Protein AF-0000000077600778 (afdb_homodimer)

pLDDT: mean 80.44, std 20.23, range [36.12, 98.69]

Structure (mmCIF, N/CA/C/O backbone):
data_AF-0000000077600778-model_v1
#
loop_
_entity.id
_entity.type
_entity.pdbx_description
1 polymer 'Nucleic acid-binding protein'
#
loop_
_atom_site.group_PDB
_atom_site.id
_atom_site.type_symbol
_atom_site.label_atom_id
_atom_site.label_alt_id
_atom_site.label_comp_id
_atom_site.label_asym_id
_atom_site.label_entity_id
_atom_site.label_seq_id
_atom_site.pdbx_PDB_ins_code
_atom_site.Cartn_x
_atom_site.Cartn_y
_atom_site.Cartn_z
_atom_site.occupancy
_atom_site.B_iso_or_equiv
_atom_site.auth_seq_id
_atom_site.auth_comp_id
_atom_site.auth_asym_id
_atom_site.auth_atom_id
_atom_site.pdbx_PDB_model_num
ATOM 1 N N . MET A 1 1 ? -64.312 -49.062 4.195 1 36.56 1 MET A N 1
ATOM 2 C CA . MET A 1 1 ? -62.969 -48.719 4.527 1 36.56 1 MET A CA 1
ATOM 3 C C . MET A 1 1 ? -62.5 -47.5 3.752 1 36.56 1 MET A C 1
ATOM 5 O O . MET A 1 1 ? -62.156 -47.594 2.576 1 36.56 1 MET A O 1
ATOM 9 N N . LEU A 1 2 ? -63.156 -46.25 3.912 1 50.5 2 LEU A N 1
ATOM 10 C CA . LEU A 1 2 ? -62.844 -44.969 3.289 1 50.5 2 LEU A CA 1
ATOM 11 C C . LEU A 1 2 ? -61.5 -44.438 3.758 1 50.5 2 LEU A C 1
ATOM 13 O O . LEU A 1 2 ? -61.281 -44.25 4.957 1 50.5 2 LEU A O 1
ATOM 17 N N . GLY A 1 3 ? -60.406 -44.812 3.096 1 45.09 3 GLY A N 1
ATOM 18 C CA . GLY A 1 3 ? -59.031 -44.375 3.324 1 45.09 3 GLY A CA 1
ATOM 19 C C . GLY A 1 3 ? -58.844 -42.875 3.168 1 45.09 3 GLY A C 1
ATOM 20 O O . GLY A 1 3 ? -59.281 -42.281 2.168 1 45.09 3 GLY A O 1
ATOM 21 N N . ALA A 1 4 ? -58.844 -42.156 4.293 1 57.16 4 ALA A N 1
ATOM 22 C CA . ALA A 1 4 ? -58.531 -40.719 4.379 1 57.16 4 ALA A CA 1
ATOM 23 C C . ALA A 1 4 ? -57.219 -40.406 3.654 1 57.16 4 ALA A C 1
ATOM 25 O O . ALA A 1 4 ? -56.219 -41.062 3.875 1 57.16 4 ALA A O 1
ATOM 26 N N . LEU A 1 5 ? -57.312 -39.812 2.48 1 54.34 5 LEU A N 1
ATOM 27 C CA . LEU A 1 5 ? -56.219 -39.25 1.711 1 54.34 5 LEU A CA 1
ATOM 28 C C . LEU A 1 5 ? -55.469 -38.188 2.502 1 54.34 5 LEU A C 1
ATOM 30 O O . LEU A 1 5 ? -56.062 -37.156 2.855 1 54.34 5 LEU A O 1
ATOM 34 N N . ARG A 1 6 ? -54.531 -38.531 3.332 1 56.78 6 ARG A N 1
ATOM 35 C CA . ARG A 1 6 ? -53.719 -37.5 3.98 1 56.78 6 ARG A CA 1
ATOM 36 C C . ARG A 1 6 ? -52.938 -36.688 2.949 1 56.78 6 ARG A C 1
ATOM 38 O O . ARG A 1 6 ? -52.219 -37.25 2.123 1 56.78 6 ARG A O 1
ATOM 45 N N . THR A 1 7 ? -53.406 -35.5 2.664 1 56.38 7 THR A N 1
ATOM 46 C CA . THR A 1 7 ? -52.656 -34.531 1.862 1 56.38 7 THR A CA 1
ATOM 47 C C . THR A 1 7 ? -51.344 -34.188 2.529 1 56.38 7 THR A C 1
ATOM 49 O O . THR A 1 7 ? -51.312 -33.75 3.688 1 56.38 7 THR A O 1
ATOM 52 N N . ALA A 1 8 ? -50.219 -34.75 2.053 1 55.78 8 ALA A N 1
ATOM 53 C CA . ALA A 1 8 ? -48.875 -34.438 2.463 1 55.78 8 ALA A CA 1
ATOM 54 C C . ALA A 1 8 ? -48.562 -32.969 2.209 1 55.78 8 ALA A C 1
ATOM 56 O O . ALA A 1 8 ? -48.75 -32.469 1.093 1 55.78 8 ALA A O 1
ATOM 57 N N . ALA A 1 9 ? -48.625 -32.156 3.254 1 56.19 9 ALA A N 1
ATOM 58 C CA . ALA A 1 9 ? -48.188 -30.766 3.195 1 56.19 9 ALA A CA 1
ATOM 59 C C . ALA A 1 9 ? -46.75 -30.656 2.686 1 56.19 9 ALA A C 1
ATOM 61 O O . ALA A 1 9 ? -45.844 -31.234 3.26 1 56.19 9 ALA A O 1
ATOM 62 N N . VAL A 1 10 ? -46.562 -30.344 1.427 1 54.47 10 VAL A N 1
ATOM 63 C CA . VAL A 1 10 ? -45.25 -30.031 0.853 1 54.47 10 VAL A CA 1
ATOM 64 C C . VAL A 1 10 ? -44.656 -28.828 1.584 1 54.47 10 VAL A C 1
ATOM 66 O O . VAL A 1 10 ? -45.25 -27.766 1.636 1 54.47 10 VAL A O 1
ATOM 69 N N . SER A 1 11 ? -43.812 -29.031 2.592 1 52.44 11 SER A N 1
ATOM 70 C CA . SER A 1 11 ? -43.031 -27.969 3.229 1 52.44 11 SER A CA 1
ATOM 71 C C . SER A 1 11 ? -42.312 -27.141 2.195 1 52.44 11 SER A C 1
ATOM 73 O O . SER A 1 11 ? -41.562 -27.672 1.355 1 52.44 11 SER A O 1
ATOM 75 N N . ARG A 1 12 ? -42.75 -25.938 1.895 1 53.97 12 ARG A N 1
ATOM 76 C CA . ARG A 1 12 ? -42.031 -24.969 1.088 1 53.97 12 ARG A CA 1
ATOM 77 C C . ARG A 1 12 ? -40.656 -24.672 1.688 1 53.97 12 ARG A C 1
ATOM 79 O O . ARG A 1 12 ? -40.562 -24.234 2.834 1 53.97 12 ARG A O 1
ATOM 86 N N . VAL A 1 13 ? -39.594 -25.375 1.225 1 48.34 13 VAL A N 1
ATOM 87 C CA . VAL A 1 13 ? -38.219 -25.016 1.565 1 48.34 13 VAL A CA 1
ATOM 88 C C . VAL A 1 13 ? -37.969 -23.547 1.228 1 48.34 13 VAL A C 1
ATOM 90 O O . VAL A 1 13 ? -38.094 -23.141 0.068 1 48.34 13 VAL A O 1
ATOM 93 N N . ALA A 1 14 ? -38.094 -22.562 2.15 1 45.31 14 ALA A N 1
ATOM 94 C CA . ALA A 1 14 ? -37.688 -21.172 1.995 1 45.31 14 ALA A CA 1
ATOM 95 C C . ALA A 1 14 ? -36.25 -21.094 1.482 1 45.31 14 ALA A C 1
ATOM 97 O O . ALA A 1 14 ? -35.312 -21.516 2.162 1 45.31 14 ALA A O 1
ATOM 98 N N . VAL A 1 15 ? -36.062 -21.016 0.196 1 43 15 VAL A N 1
ATOM 99 C CA . VAL A 1 15 ? -34.781 -20.672 -0.347 1 43 15 VAL A CA 1
ATOM 100 C C . VAL A 1 15 ? -34.344 -19.312 0.199 1 43 15 VAL A C 1
ATOM 102 O O . VAL A 1 15 ? -35 -18.297 -0.039 1 43 15 VAL A O 1
ATOM 105 N N . ARG A 1 16 ? -33.719 -19.25 1.328 1 43.28 16 ARG A N 1
ATOM 106 C CA . ARG A 1 16 ? -33.094 -18.016 1.786 1 43.28 16 ARG A CA 1
ATOM 107 C C . ARG A 1 16 ? -32.281 -17.375 0.667 1 43.28 16 ARG A C 1
ATOM 109 O O . ARG A 1 16 ? -31.359 -17.984 0.126 1 43.28 16 ARG A O 1
ATOM 116 N N . THR A 1 17 ? -32.875 -16.453 -0.067 1 38.28 17 THR A N 1
ATOM 117 C CA . THR A 1 17 ? -32.156 -15.586 -0.99 1 38.28 17 THR A CA 1
ATOM 118 C C . THR A 1 17 ? -30.922 -14.969 -0.312 1 38.28 17 THR A C 1
ATOM 120 O O . THR A 1 17 ? -31.062 -14.219 0.655 1 38.28 17 THR A O 1
ATOM 123 N N . PHE A 1 18 ? -29.828 -15.734 -0.144 1 38.78 18 PHE A N 1
ATOM 124 C CA . PHE A 1 18 ? -28.594 -15.055 0.223 1 38.78 18 PHE A CA 1
ATOM 125 C C . PHE A 1 18 ? -28.406 -13.789 -0.606 1 38.78 18 PHE A C 1
ATOM 127 O O . PHE A 1 18 ? -28.297 -13.859 -1.833 1 38.78 18 PHE A O 1
ATOM 134 N N . ALA A 1 19 ? -28.984 -12.727 -0.17 1 38.31 19 ALA A N 1
ATOM 135 C CA . ALA A 1 19 ? -28.641 -11.43 -0.746 1 38.31 19 ALA A CA 1
ATOM 136 C C . ALA A 1 19 ? -27.141 -11.289 -0.964 1 38.31 19 ALA A C 1
ATOM 138 O O . ALA A 1 19 ? -26.375 -11.227 -0.004 1 38.31 19 ALA A O 1
ATOM 139 N N . THR A 1 20 ? -26.609 -12.062 -1.835 1 42.03 20 THR A N 1
ATOM 140 C CA . THR A 1 20 ? -25.188 -11.906 -2.156 1 42.03 20 THR A CA 1
ATOM 141 C C . THR A 1 20 ? -24.812 -10.438 -2.229 1 42.03 20 THR A C 1
ATOM 143 O O . THR A 1 20 ? -25.328 -9.695 -3.072 1 42.03 20 THR A O 1
ATOM 146 N N . SER A 1 21 ? -24.797 -9.812 -1.124 1 40.38 21 SER A N 1
ATOM 147 C CA . SER A 1 21 ? -24.219 -8.484 -1.228 1 40.38 21 SER A CA 1
ATOM 148 C C . SER A 1 21 ? -23 -8.484 -2.137 1 40.38 21 SER A C 1
ATOM 150 O O . SER A 1 21 ? -22.078 -9.273 -1.944 1 40.38 21 SER A O 1
ATOM 152 N N . ARG A 1 22 ? -23.109 -8.406 -3.432 1 41.41 22 ARG A N 1
ATOM 153 C CA . ARG A 1 22 ? -22.047 -8.297 -4.418 1 41.41 22 ARG A CA 1
ATOM 154 C C . ARG A 1 22 ? -20.844 -7.531 -3.85 1 41.41 22 ARG A C 1
ATOM 156 O O . ARG A 1 22 ? -21 -6.41 -3.363 1 41.41 22 ARG A O 1
ATOM 163 N N . PRO A 1 23 ? -19.844 -8.203 -3.318 1 49.31 23 PRO A N 1
ATOM 164 C CA . PRO A 1 23 ? -18.672 -7.332 -3.1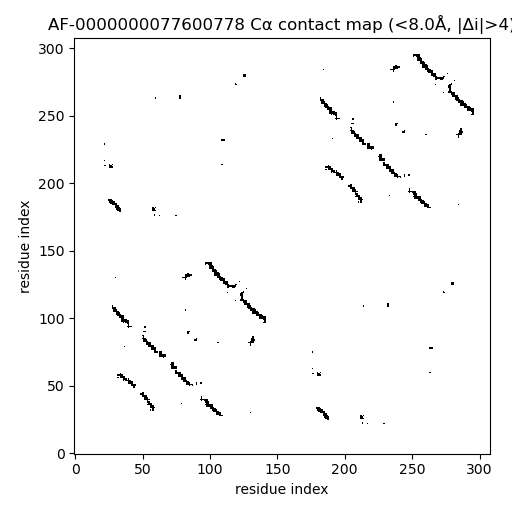07 1 49.31 23 PRO A CA 1
ATOM 165 C C . PRO A 1 23 ? -18.703 -6.09 -3.992 1 49.31 23 PRO A C 1
ATOM 167 O O . PRO A 1 23 ? -19.016 -6.18 -5.18 1 49.31 23 PRO A O 1
ATOM 170 N N . HIS A 1 24 ? -19.094 -4.996 -3.387 1 52.84 24 HIS A N 1
ATOM 171 C CA . HIS A 1 24 ? -19.266 -3.846 -4.266 1 52.84 24 HIS A CA 1
ATOM 172 C C . HIS A 1 24 ? -18.203 -3.816 -5.355 1 52.84 24 HIS A C 1
ATOM 174 O O . HIS A 1 24 ? -17.016 -3.627 -5.066 1 52.84 24 HIS A O 1
ATOM 180 N N . ALA A 1 25 ? -18.234 -4.617 -6.332 1 58.78 25 ALA A N 1
ATOM 181 C CA . ALA A 1 25 ? -17.484 -4.836 -7.57 1 58.78 25 ALA A CA 1
ATOM 182 C C . ALA A 1 25 ? -16.688 -3.596 -7.953 1 58.78 25 ALA A C 1
ATOM 184 O O . ALA A 1 25 ? -15.852 -3.646 -8.852 1 58.78 25 ALA A O 1
ATOM 185 N N . SER A 1 26 ? -16.734 -2.494 -7.023 1 79.25 26 SER A N 1
ATOM 186 C CA . SER A 1 26 ? -16.156 -1.275 -7.578 1 79.25 26 SER A CA 1
ATOM 187 C C . SER A 1 26 ? -15.016 -0.76 -6.699 1 79.25 26 SER A C 1
ATOM 189 O O . SER A 1 26 ? -14.422 0.284 -6.988 1 79.25 26 SER A O 1
ATOM 191 N N . ASP A 1 27 ? -14.555 -1.594 -5.68 1 91.62 27 ASP A N 1
ATOM 192 C CA . ASP A 1 27 ? -13.484 -1.06 -4.848 1 91.62 27 ASP A CA 1
ATOM 193 C C . ASP A 1 27 ? -12.117 -1.371 -5.445 1 91.62 27 ASP A C 1
ATOM 195 O O . ASP A 1 27 ? -11.969 -2.334 -6.199 1 91.62 27 ASP A O 1
ATOM 199 N N . VAL A 1 28 ? -11.227 -0.455 -5.184 1 94.44 28 VAL A N 1
ATOM 200 C CA . VAL A 1 28 ? -9.859 -0.603 -5.684 1 94.44 28 VAL A CA 1
ATOM 201 C C . VAL A 1 28 ? -8.867 -0.351 -4.555 1 94.44 28 VAL A C 1
ATOM 203 O O . VAL A 1 28 ? -9.031 0.587 -3.771 1 94.44 28 VAL A O 1
ATOM 206 N N . SER A 1 29 ? -7.906 -1.221 -4.371 1 96.62 29 SER A N 1
ATOM 207 C CA . SER A 1 29 ? -6.688 -1.021 -3.59 1 96.62 29 SER A CA 1
ATOM 208 C C . SER A 1 29 ? -5.457 -1.463 -4.371 1 96.62 29 SER A C 1
ATOM 210 O O . SER A 1 29 ? -5.137 -2.652 -4.41 1 96.62 29 SER A O 1
ATOM 212 N N . LYS A 1 30 ? -4.793 -0.441 -4.934 1 97.5 30 LYS A N 1
ATOM 213 C CA . LYS A 1 30 ? -3.711 -0.729 -5.871 1 97.5 30 LYS A CA 1
ATOM 214 C C . LYS A 1 30 ? -2.436 0.011 -5.48 1 97.5 30 LYS A C 1
ATOM 216 O O . LYS A 1 30 ? -2.457 1.224 -5.262 1 97.5 30 LYS A O 1
ATOM 221 N N . LEU A 1 31 ? -1.35 -0.766 -5.371 1 98.31 31 LEU A N 1
ATOM 222 C CA . LEU A 1 31 ? -0.05 -0.16 -5.098 1 98.31 31 LEU A CA 1
ATOM 223 C C . LEU A 1 31 ? 0.74 0.031 -6.391 1 98.31 31 LEU A C 1
ATOM 225 O O . LEU A 1 31 ? 0.878 -0.903 -7.184 1 98.31 31 LEU A O 1
ATOM 229 N N . ILE A 1 32 ? 1.194 1.208 -6.609 1 98.5 32 ILE A N 1
ATOM 230 C CA . ILE A 1 32 ? 2.049 1.559 -7.738 1 98.5 32 ILE A CA 1
ATOM 231 C C . ILE A 1 32 ? 3.477 1.798 -7.254 1 98.5 32 ILE A C 1
ATOM 233 O O . ILE A 1 32 ? 3.703 2.607 -6.352 1 98.5 32 ILE A O 1
ATOM 237 N N . LEU A 1 33 ? 4.387 1.142 -7.941 1 97.88 33 LEU A N 1
ATOM 238 C CA . LEU A 1 33 ? 5.781 1.232 -7.516 1 97.88 33 LEU A CA 1
ATOM 239 C C . LEU A 1 33 ? 6.684 1.605 -8.688 1 97.88 33 LEU A C 1
ATOM 241 O O . LEU A 1 33 ? 6.477 1.14 -9.812 1 97.88 33 LEU A O 1
ATOM 245 N N . ILE A 1 34 ? 7.594 2.412 -8.422 1 97.5 34 ILE A N 1
ATOM 246 C CA . ILE A 1 34 ? 8.805 2.541 -9.227 1 97.5 34 ILE A CA 1
ATOM 247 C C . ILE A 1 34 ? 10.031 2.346 -8.344 1 97.5 34 ILE A C 1
ATOM 249 O O . ILE A 1 34 ? 10.219 3.062 -7.355 1 97.5 34 ILE A O 1
ATOM 253 N N . GLY A 1 35 ? 10.766 1.364 -8.648 1 96.69 35 GLY A N 1
ATOM 254 C CA . GLY A 1 35 ? 11.953 1.017 -7.883 1 96.69 35 GLY A CA 1
ATOM 255 C C . GLY A 1 35 ? 12.812 -0.031 -8.562 1 96.69 35 GLY A C 1
ATOM 256 O O . GLY A 1 35 ? 12.688 -0.257 -9.766 1 96.69 35 GLY A O 1
ATOM 257 N N . HIS A 1 36 ? 13.688 -0.591 -7.812 1 96.31 36 HIS A N 1
ATOM 258 C CA . HIS A 1 36 ? 14.617 -1.564 -8.383 1 96.31 36 HIS A CA 1
ATOM 259 C C . HIS A 1 36 ? 14.367 -2.959 -7.82 1 96.31 36 HIS A C 1
ATOM 261 O O . HIS A 1 36 ? 14.016 -3.105 -6.645 1 96.31 36 HIS A O 1
ATOM 267 N N . LEU A 1 37 ? 14.664 -3.879 -8.695 1 97.56 37 LEU A N 1
ATOM 268 C CA . LEU A 1 37 ? 14.664 -5.25 -8.195 1 97.56 37 LEU A CA 1
ATOM 269 C C . LEU A 1 37 ? 15.828 -5.477 -7.238 1 97.56 37 LEU A C 1
ATOM 271 O O . LEU A 1 37 ? 16.984 -5.25 -7.598 1 97.56 37 LEU A O 1
ATOM 275 N N . GLY A 1 38 ? 15.531 -5.949 -6.098 1 96.19 38 GLY A N 1
ATOM 276 C CA . GLY A 1 38 ? 16.562 -6.184 -5.094 1 96.19 38 GLY A CA 1
ATOM 277 C C . GLY A 1 38 ? 17.281 -7.504 -5.277 1 96.19 38 GLY A C 1
ATOM 278 O O . GLY A 1 38 ? 18.375 -7.695 -4.754 1 96.19 38 GLY A O 1
ATOM 279 N N . ARG A 1 39 ? 16.656 -8.398 -5.895 1 97.25 39 ARG A N 1
ATOM 280 C CA . ARG A 1 39 ? 17.172 -9.727 -6.215 1 97.25 39 ARG A CA 1
ATOM 281 C C . ARG A 1 39 ? 16.516 -10.289 -7.465 1 97.25 39 ARG A C 1
ATOM 283 O O . ARG A 1 39 ? 15.508 -9.75 -7.934 1 97.25 39 ARG A O 1
ATOM 290 N N . ASP A 1 40 ? 17.156 -11.297 -7.965 1 97.94 40 ASP A N 1
ATOM 291 C CA . ASP A 1 40 ? 16.5 -11.992 -9.07 1 97.94 40 ASP A CA 1
ATOM 292 C C . ASP A 1 40 ? 15.18 -12.609 -8.641 1 97.94 40 ASP A C 1
ATOM 294 O O . ASP A 1 40 ? 15.078 -13.156 -7.535 1 97.94 40 ASP A O 1
ATOM 298 N N . PRO A 1 41 ? 14.188 -12.625 -9.531 1 98.25 41 PRO A N 1
ATOM 299 C CA . PRO A 1 41 ? 12.898 -13.242 -9.195 1 98.25 41 PRO A CA 1
ATOM 300 C C . PRO A 1 41 ? 13.023 -14.742 -8.922 1 98.25 41 PRO A C 1
ATOM 302 O O . PRO A 1 41 ? 13.875 -15.414 -9.508 1 98.25 41 PRO A O 1
ATOM 305 N N . GLU A 1 42 ? 12.133 -15.188 -8.102 1 98 42 GLU A N 1
ATOM 306 C CA . GLU A 1 42 ? 12.117 -16.594 -7.715 1 98 42 GLU A CA 1
ATOM 307 C C . GLU A 1 42 ? 10.844 -17.281 -8.195 1 98 42 GLU A C 1
ATOM 309 O O . GLU A 1 42 ? 9.742 -16.766 -8 1 98 42 GLU A O 1
ATOM 314 N N . VAL A 1 43 ? 11.055 -18.453 -8.789 1 97.06 43 VAL A N 1
ATOM 315 C CA . VAL A 1 43 ? 9.906 -19.266 -9.18 1 97.06 43 VAL A CA 1
ATOM 316 C C . VAL A 1 43 ? 9.547 -20.219 -8.047 1 97.06 43 VAL A C 1
ATOM 318 O O . VAL A 1 43 ? 10.414 -20.922 -7.523 1 97.06 43 VAL A O 1
ATOM 321 N N . ARG A 1 44 ? 8.352 -20.234 -7.723 1 96.5 44 ARG A N 1
ATOM 322 C CA . ARG A 1 44 ? 7.852 -21.094 -6.664 1 96.5 44 ARG A CA 1
ATOM 323 C C . ARG A 1 44 ? 6.645 -21.906 -7.133 1 96.5 44 ARG A C 1
ATOM 325 O O . ARG A 1 44 ? 6.125 -21.656 -8.227 1 96.5 44 ARG A O 1
ATOM 332 N N . LEU A 1 45 ? 6.25 -22.891 -6.32 1 94.19 45 LEU A N 1
ATOM 333 C CA . LEU A 1 45 ? 5.09 -23.719 -6.617 1 94.19 45 LEU A CA 1
ATOM 334 C C . LEU A 1 45 ? 4.051 -23.609 -5.508 1 94.19 45 LEU A C 1
ATOM 336 O O . LEU A 1 45 ? 4.398 -23.547 -4.324 1 94.19 45 LEU A O 1
ATOM 340 N N . THR A 1 46 ? 2.836 -23.547 -5.934 1 91.56 46 THR A N 1
ATOM 341 C CA . THR A 1 46 ? 1.759 -23.625 -4.953 1 91.56 46 THR A CA 1
ATOM 342 C C . THR A 1 46 ? 1.565 -25.062 -4.484 1 91.56 46 THR A C 1
ATOM 344 O O . THR A 1 46 ? 2.23 -25.984 -4.98 1 91.56 46 THR A O 1
ATOM 347 N N . LYS A 1 47 ? 0.651 -25.188 -3.498 1 89.31 47 LYS A N 1
ATOM 348 C CA . LYS A 1 47 ? 0.333 -26.531 -3.006 1 89.31 47 LYS A CA 1
ATOM 349 C C . LYS A 1 47 ? -0.23 -27.406 -4.121 1 89.31 47 LYS A C 1
ATOM 351 O O . LYS A 1 47 ? -0.063 -28.625 -4.102 1 89.31 47 LYS A O 1
ATOM 356 N N . THR A 1 48 ? -0.873 -26.844 -5.102 1 89.94 48 THR A N 1
ATOM 357 C CA . THR A 1 48 ? -1.471 -27.562 -6.215 1 89.94 48 THR A CA 1
ATOM 358 C C . THR A 1 48 ? -0.493 -27.672 -7.383 1 89.94 48 THR A C 1
ATOM 360 O O . THR A 1 48 ? -0.903 -27.875 -8.531 1 89.94 48 THR A O 1
ATOM 363 N N . ASP A 1 49 ? 0.734 -27.297 -7.191 1 90.38 49 ASP A N 1
ATOM 364 C CA . ASP A 1 49 ? 1.83 -27.453 -8.141 1 90.38 49 ASP A CA 1
ATOM 365 C C . ASP A 1 49 ? 1.711 -26.453 -9.281 1 90.38 49 ASP A C 1
ATOM 367 O O . ASP A 1 49 ? 2.053 -26.766 -10.43 1 90.38 49 ASP A O 1
ATOM 371 N N . LYS A 1 50 ? 1.062 -25.406 -8.969 1 93 50 LYS A N 1
ATOM 372 C CA . LYS A 1 50 ? 1.027 -24.312 -9.945 1 93 50 LYS A CA 1
ATOM 373 C C . LYS A 1 50 ? 2.166 -23.328 -9.703 1 93 50 LYS A C 1
ATOM 375 O O . LYS A 1 50 ? 2.41 -22.922 -8.562 1 93 50 LYS A O 1
ATOM 380 N N . GLU A 1 51 ? 2.752 -22.984 -10.797 1 94.56 51 GLU A N 1
ATOM 381 C CA . GLU A 1 51 ? 3.906 -22.109 -10.695 1 94.56 51 GLU A CA 1
ATOM 382 C C . GLU A 1 51 ? 3.473 -20.656 -10.445 1 94.56 51 GLU A C 1
ATOM 384 O O . GLU A 1 51 ? 2.48 -20.203 -11.008 1 94.56 51 GLU A O 1
ATOM 389 N N . PHE A 1 52 ? 4.16 -19.969 -9.547 1 97.38 52 PHE A N 1
ATOM 390 C CA . PHE A 1 52 ? 4.043 -18.516 -9.414 1 97.38 52 PHE A CA 1
ATOM 391 C C . PHE A 1 52 ? 5.406 -17.891 -9.18 1 97.38 52 PHE A C 1
ATOM 393 O O . PHE A 1 52 ? 6.383 -18.578 -8.898 1 97.38 52 PHE A O 1
ATOM 400 N N . VAL A 1 53 ? 5.527 -16.609 -9.414 1 98.5 53 VAL A N 1
ATOM 401 C CA . VAL A 1 53 ? 6.801 -15.914 -9.312 1 98.5 53 VAL A CA 1
ATOM 402 C C . VAL A 1 53 ? 6.738 -14.875 -8.195 1 98.5 53 VAL A C 1
ATOM 404 O O . VAL A 1 53 ? 5.734 -14.18 -8.047 1 98.5 53 VAL A O 1
ATOM 407 N N . VAL A 1 54 ? 7.785 -14.836 -7.402 1 98.56 54 VAL A N 1
ATOM 408 C CA . VAL A 1 54 ? 7.934 -13.82 -6.367 1 98.56 54 VAL A CA 1
ATOM 409 C C . VAL A 1 54 ? 9.102 -12.898 -6.707 1 98.56 54 VAL A C 1
ATOM 411 O O . VAL A 1 54 ? 10.195 -13.367 -7.039 1 98.56 54 VAL A O 1
ATOM 414 N N . TYR A 1 55 ? 8.883 -11.609 -6.664 1 98.69 55 TYR A N 1
ATOM 415 C CA . TYR A 1 55 ? 9.953 -10.641 -6.852 1 98.69 55 TYR A CA 1
ATOM 416 C C . TYR A 1 55 ? 9.828 -9.484 -5.867 1 98.69 55 TYR A C 1
ATOM 418 O O . TYR A 1 55 ? 8.758 -9.258 -5.301 1 98.69 55 TYR A O 1
ATOM 426 N N . THR A 1 56 ? 10.922 -8.867 -5.598 1 98.44 56 THR A N 1
ATOM 427 C CA . THR A 1 56 ? 10.961 -7.816 -4.586 1 98.44 56 THR A CA 1
ATOM 428 C C . THR A 1 56 ? 11.461 -6.508 -5.188 1 98.44 56 THR A C 1
ATOM 430 O O . THR A 1 56 ? 12.492 -6.484 -5.863 1 98.44 56 THR A O 1
ATOM 433 N N . VAL A 1 57 ? 10.75 -5.465 -4.922 1 97.88 57 VAL A N 1
ATOM 434 C CA . VAL A 1 57 ? 11.102 -4.137 -5.418 1 97.88 57 VAL A CA 1
ATOM 435 C C . VAL A 1 57 ? 11.492 -3.234 -4.25 1 97.88 57 VAL A C 1
ATOM 437 O O . VAL A 1 57 ? 10.75 -3.113 -3.273 1 97.88 57 VAL A O 1
ATOM 440 N N . ALA A 1 58 ? 12.625 -2.637 -4.383 1 96 58 ALA A N 1
ATOM 441 C CA . ALA A 1 58 ? 13.094 -1.68 -3.383 1 96 58 ALA A CA 1
ATOM 442 C C . ALA A 1 58 ? 12.68 -0.257 -3.75 1 96 58 ALA A C 1
ATOM 444 O O . ALA A 1 58 ? 12.906 0.188 -4.879 1 96 58 ALA A O 1
ATOM 445 N N . THR A 1 59 ? 12.062 0.441 -2.844 1 94.75 59 THR A N 1
ATOM 446 C CA . THR A 1 59 ? 11.773 1.86 -3.018 1 94.75 59 THR A CA 1
ATOM 447 C C . THR A 1 59 ? 12.312 2.67 -1.844 1 94.75 59 THR A C 1
ATOM 449 O O . THR A 1 59 ? 12.383 2.172 -0.718 1 94.75 59 THR A O 1
ATOM 452 N N . GLN A 1 60 ? 12.648 3.805 -2.182 1 88.56 60 GLN A N 1
ATOM 453 C CA . GLN A 1 60 ? 13.062 4.727 -1.127 1 88.56 60 GLN A CA 1
ATOM 454 C C . GLN A 1 60 ? 11.883 5.574 -0.654 1 88.56 60 GLN A C 1
ATOM 456 O O . GLN A 1 60 ? 11.078 6.035 -1.465 1 88.56 60 GLN A O 1
ATOM 461 N N . ASN A 1 61 ? 11.836 5.641 0.595 1 77.56 61 ASN A N 1
ATOM 462 C CA . ASN A 1 61 ? 10.75 6.449 1.136 1 77.56 61 ASN A CA 1
ATOM 463 C C . ASN A 1 61 ? 10.992 7.938 0.904 1 77.56 61 ASN A C 1
ATOM 465 O O . ASN A 1 61 ? 12.117 8.414 1.013 1 77.56 61 ASN A O 1
ATOM 469 N N . TYR A 1 62 ? 9.969 8.617 0.323 1 73.81 62 TYR A N 1
ATOM 470 C CA . TYR A 1 62 ? 10.023 10.062 0.152 1 73.81 62 TYR A CA 1
ATOM 471 C C . TYR A 1 62 ? 8.898 10.75 0.918 1 73.81 62 TYR A C 1
ATOM 473 O O . TYR A 1 62 ? 7.773 10.242 0.96 1 73.81 62 TYR A O 1
ATOM 481 N N . PRO A 1 63 ? 9.164 11.828 1.453 1 66.44 63 PRO A N 1
ATOM 482 C CA . PRO A 1 63 ? 10.391 12.617 1.614 1 66.44 63 PRO A CA 1
ATOM 483 C C . PRO A 1 63 ? 11.352 12.008 2.627 1 66.44 63 PRO A C 1
ATOM 485 O O . PRO A 1 63 ? 10.938 11.273 3.523 1 66.44 63 PRO A O 1
ATOM 488 N N . PRO A 1 64 ? 12.602 12.305 2.344 1 66.88 64 PRO A N 1
ATOM 489 C CA . PRO A 1 64 ? 13.594 11.812 3.307 1 66.88 64 PRO A CA 1
ATOM 490 C C . PRO A 1 64 ? 13.461 12.477 4.676 1 66.88 64 PRO A C 1
ATOM 492 O O . PRO A 1 64 ? 12.891 13.562 4.789 1 66.88 64 PRO A O 1
ATOM 495 N N . PRO A 1 65 ? 13.891 11.711 5.648 1 67 65 PRO A N 1
ATOM 496 C CA . PRO A 1 65 ? 13.852 12.312 6.984 1 67 65 PRO A CA 1
ATOM 497 C C . PRO A 1 65 ? 14.625 13.633 7.059 1 67 65 PRO A C 1
ATOM 499 O O . PRO A 1 65 ? 15.547 13.859 6.27 1 67 65 PRO A O 1
ATOM 502 N N . PRO A 1 66 ? 13.992 14.484 7.875 1 65.94 66 PRO A N 1
ATOM 503 C CA . PRO A 1 66 ? 14.695 15.766 8.031 1 65.94 66 PRO A CA 1
ATOM 504 C C . PRO A 1 66 ? 16.109 15.594 8.57 1 65.94 66 PRO A C 1
ATOM 506 O O . PRO A 1 66 ? 16.422 14.578 9.203 1 65.94 66 PRO A O 1
ATOM 509 N N . PRO A 1 67 ? 16.953 16.469 8.102 1 66.19 67 PRO A N 1
ATOM 510 C CA . PRO A 1 67 ? 18.328 16.391 8.594 1 66.19 67 PRO A CA 1
ATOM 511 C C . PRO A 1 67 ? 18.406 16.406 10.117 1 66.19 67 PRO A C 1
ATOM 513 O O . PRO A 1 67 ? 17.562 17.031 10.773 1 66.19 67 PRO A O 1
ATOM 516 N N . GLY A 1 68 ? 19.156 15.562 10.656 1 63.19 68 GLY A N 1
ATOM 517 C CA . GLY A 1 68 ? 19.375 15.555 12.086 1 63.19 68 GLY A CA 1
ATOM 518 C C . GLY A 1 68 ? 20.031 16.828 12.594 1 63.19 68 GLY A C 1
ATOM 519 O O . GLY A 1 68 ? 20.312 17.734 11.82 1 63.19 68 GLY A O 1
ATOM 520 N N . PRO A 1 69 ? 20.078 16.906 13.93 1 68.5 69 PRO A N 1
ATOM 521 C CA . PRO A 1 69 ? 20.734 18.078 14.531 1 68.5 69 PRO A CA 1
ATOM 522 C C . PRO A 1 69 ? 22.141 18.312 13.984 1 68.5 69 PRO A C 1
ATOM 524 O O . PRO A 1 69 ? 22.594 19.453 13.922 1 68.5 69 PRO A O 1
ATOM 527 N N . ASP A 1 70 ? 22.703 17.219 13.648 1 69.5 70 ASP A N 1
ATOM 528 C CA . ASP A 1 70 ? 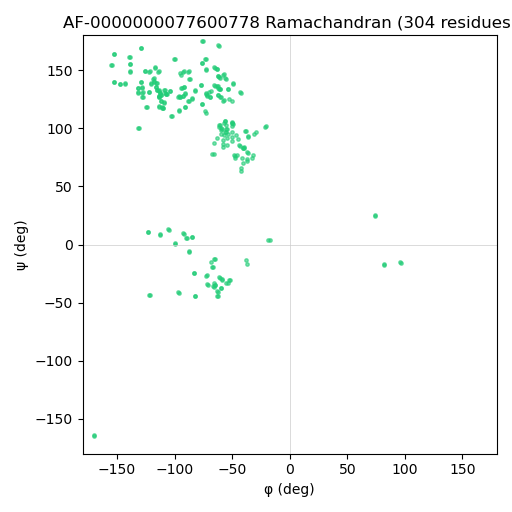24.078 17.312 13.148 1 69.5 70 ASP A CA 1
ATOM 529 C C . ASP A 1 70 ? 24.094 17.625 11.648 1 69.5 70 ASP A C 1
ATOM 531 O O . ASP A 1 70 ? 25.156 17.781 11.055 1 69.5 70 ASP A O 1
ATOM 535 N N . GLY A 1 71 ? 22.969 17.875 11.125 1 66.62 71 GLY A N 1
ATOM 536 C CA . GLY A 1 71 ? 22.875 18.188 9.703 1 66.62 71 GLY A CA 1
ATOM 537 C C . GLY A 1 71 ? 22.859 16.953 8.82 1 66.62 71 GLY A C 1
ATOM 538 O O . GLY A 1 71 ? 22.75 17.062 7.602 1 66.62 71 GLY A O 1
ATOM 539 N N . GLU A 1 72 ? 23.312 15.906 9.5 1 63.25 72 GLU A N 1
ATOM 540 C CA . GLU A 1 72 ? 23.391 14.68 8.711 1 63.25 72 GLU A CA 1
ATOM 541 C C . GLU A 1 72 ? 22 14.07 8.508 1 63.25 72 GLU A C 1
ATOM 543 O O . GLU A 1 72 ? 21.172 14.062 9.43 1 63.25 72 GLU A O 1
ATOM 548 N N . ARG A 1 73 ? 21.625 13.938 7.207 1 60.53 73 ARG A N 1
ATOM 549 C CA . ARG A 1 73 ? 20.344 13.32 6.895 1 60.53 73 ARG A CA 1
ATOM 550 C C . ARG A 1 73 ? 20.406 11.812 7.125 1 60.53 73 ARG A C 1
ATOM 552 O O . ARG A 1 73 ? 21.344 11.141 6.703 1 60.53 73 ARG A O 1
ATOM 559 N N . MET A 1 74 ? 19.672 11.367 8.039 1 63.56 74 MET A N 1
ATOM 560 C CA . MET A 1 74 ? 19.562 9.914 8.211 1 63.56 74 MET A CA 1
ATOM 561 C C . MET A 1 74 ? 19.188 9.25 6.891 1 63.56 74 MET A C 1
ATOM 563 O O . MET A 1 74 ? 18.422 9.805 6.094 1 63.56 74 MET A O 1
ATOM 567 N N . PRO A 1 75 ? 20.094 8.25 6.543 1 61.03 75 PRO A N 1
ATOM 568 C CA . PRO A 1 75 ? 19.781 7.566 5.285 1 61.03 75 PRO A CA 1
ATOM 569 C C . PRO A 1 75 ? 18.312 7.23 5.148 1 61.03 75 PRO A C 1
ATOM 571 O O . PRO A 1 75 ? 17.641 6.926 6.145 1 61.03 75 PRO A O 1
ATOM 574 N N . SER A 1 76 ? 17.812 7.598 3.99 1 62.97 76 SER A N 1
ATOM 575 C CA . SER A 1 76 ? 16.422 7.25 3.715 1 62.97 76 SER A CA 1
ATOM 576 C C . SER A 1 76 ? 16.188 5.746 3.805 1 62.97 76 SER A C 1
ATOM 578 O O . SER A 1 76 ? 17 4.961 3.295 1 62.97 76 SER A O 1
ATOM 580 N N . LYS A 1 77 ? 15.297 5.391 4.617 1 76.62 77 LYS A N 1
ATOM 581 C CA . LYS A 1 77 ? 14.977 3.973 4.746 1 76.62 77 LYS A CA 1
ATOM 582 C C . LYS A 1 77 ? 14.297 3.443 3.484 1 76.62 77 LYS A C 1
ATOM 584 O O . LYS A 1 77 ? 13.602 4.188 2.789 1 76.62 77 LYS A O 1
ATOM 589 N N . SER A 1 78 ? 14.773 2.348 3.02 1 85.62 78 SER A N 1
ATOM 590 C CA . SER A 1 78 ? 14.18 1.669 1.874 1 85.62 78 SER A CA 1
ATOM 591 C C . SER A 1 78 ? 13.062 0.722 2.312 1 85.62 78 SER A C 1
ATOM 593 O O . SER A 1 78 ? 13.102 0.186 3.422 1 85.62 78 SER A O 1
ATOM 595 N N . THR A 1 79 ? 12.086 0.716 1.481 1 91.75 79 THR A N 1
ATOM 596 C CA . THR A 1 79 ? 11.047 -0.292 1.636 1 91.75 79 THR A CA 1
ATOM 597 C C . THR A 1 79 ? 11.203 -1.398 0.598 1 91.75 79 THR A C 1
ATOM 599 O O . THR A 1 79 ? 11.453 -1.124 -0.578 1 91.75 79 THR A O 1
ATOM 602 N N . TRP A 1 80 ? 11.141 -2.662 1.076 1 94.81 80 TRP A N 1
ATOM 603 C CA . TRP A 1 80 ? 11.195 -3.832 0.205 1 94.81 80 TRP A CA 1
ATOM 604 C C . TRP A 1 80 ? 9.812 -4.43 0.003 1 94.81 80 TRP A C 1
ATOM 606 O O . TRP A 1 80 ? 9.227 -4.988 0.935 1 94.81 80 TRP A O 1
ATOM 616 N N . HIS A 1 81 ? 9.305 -4.297 -1.181 1 97.56 81 HIS A N 1
ATOM 617 C CA . HIS A 1 81 ? 7.965 -4.777 -1.507 1 97.56 81 HIS A CA 1
ATOM 618 C C . HIS A 1 81 ? 8.016 -6.16 -2.146 1 97.56 81 HIS A C 1
ATOM 620 O O . HIS A 1 81 ? 8.539 -6.32 -3.252 1 97.56 81 HIS A O 1
ATOM 626 N N . ARG A 1 82 ? 7.461 -7.109 -1.456 1 98.06 82 ARG A N 1
ATOM 627 C CA . ARG A 1 82 ? 7.398 -8.469 -1.982 1 98.06 82 ARG A CA 1
ATOM 628 C C . ARG A 1 82 ? 6.109 -8.695 -2.768 1 98.06 82 ARG A C 1
ATOM 630 O O . ARG A 1 82 ? 5.016 -8.625 -2.207 1 98.06 82 ARG A O 1
ATOM 637 N N . ILE A 1 83 ? 6.227 -9.008 -4.066 1 98.56 83 ILE A N 1
ATOM 638 C CA . ILE A 1 83 ? 5.074 -9.141 -4.953 1 98.56 83 ILE A CA 1
ATOM 639 C C . ILE A 1 83 ? 4.992 -10.562 -5.488 1 98.56 83 ILE A C 1
ATOM 641 O O . ILE A 1 83 ? 6.016 -11.156 -5.844 1 98.56 83 ILE A O 1
ATOM 645 N N . MET A 1 84 ? 3.756 -11.086 -5.57 1 98.12 84 MET A N 1
ATOM 646 C CA . MET A 1 84 ? 3.533 -12.43 -6.094 1 98.12 84 MET A CA 1
ATOM 647 C C . MET A 1 84 ? 2.77 -12.383 -7.414 1 98.12 84 MET A C 1
ATOM 649 O O . MET A 1 84 ? 1.739 -11.711 -7.516 1 98.12 84 MET A O 1
ATOM 653 N N . SER A 1 85 ? 3.201 -13.078 -8.398 1 98.31 85 SER A N 1
ATOM 654 C CA . SER A 1 85 ? 2.527 -13.18 -9.688 1 98.31 85 SER A CA 1
ATOM 655 C C . SER A 1 85 ? 2.006 -14.594 -9.93 1 98.31 85 SER A C 1
ATOM 657 O O . SER A 1 85 ? 2.775 -15.555 -9.922 1 98.31 85 SER A O 1
ATOM 659 N N . PHE A 1 86 ? 0.727 -14.672 -10.234 1 95.44 86 PHE A N 1
ATOM 660 C CA . PHE A 1 86 ? 0.104 -15.953 -10.523 1 95.44 86 PHE A CA 1
ATOM 661 C C . PHE A 1 86 ? -0.315 -16.031 -11.992 1 95.44 86 PHE A C 1
ATOM 663 O O . PHE A 1 86 ? -1.005 -16.969 -12.391 1 95.44 86 PHE A O 1
ATOM 670 N N . SER A 1 87 ? 0.065 -15.102 -12.766 1 95.12 87 SER A N 1
ATOM 671 C CA . SER A 1 87 ? -0.256 -15.055 -14.188 1 95.12 87 SER A CA 1
ATOM 672 C C . SER A 1 87 ? 0.782 -15.805 -15.016 1 95.12 87 SER A C 1
ATOM 674 O O . SER A 1 87 ? 1.942 -15.398 -15.086 1 95.12 87 SER A O 1
ATOM 676 N N . ASP A 1 88 ? 0.334 -16.719 -15.734 1 94 88 ASP A N 1
ATOM 677 C CA . ASP A 1 88 ? 1.255 -17.516 -16.547 1 94 88 ASP A CA 1
ATOM 678 C C . ASP A 1 88 ? 1.975 -16.641 -17.562 1 94 88 ASP A C 1
ATOM 680 O O . ASP A 1 88 ? 3.184 -16.781 -17.766 1 94 88 ASP A O 1
ATOM 684 N N . ASN A 1 89 ? 1.212 -15.82 -18.156 1 95.19 89 ASN A N 1
ATOM 685 C CA . ASN A 1 89 ? 1.791 -14.953 -19.188 1 95.19 89 ASN A CA 1
ATOM 686 C C . ASN A 1 89 ? 2.844 -14.016 -18.594 1 95.19 89 ASN A C 1
ATOM 688 O O . ASN A 1 89 ? 3.908 -13.828 -19.188 1 95.19 89 ASN A O 1
ATOM 692 N N . ALA A 1 90 ? 2.582 -13.492 -17.422 1 96.5 90 ALA A N 1
ATOM 693 C CA . ALA A 1 90 ? 3.523 -12.578 -16.781 1 96.5 90 ALA A CA 1
ATOM 694 C C . ALA A 1 90 ? 4.758 -13.328 -16.297 1 96.5 90 ALA A C 1
ATOM 696 O O . ALA A 1 90 ? 5.875 -12.805 -16.344 1 96.5 90 ALA A O 1
ATOM 697 N N . ASN A 1 91 ? 4.539 -14.508 -15.875 1 96.88 91 ASN A N 1
ATOM 698 C CA . ASN A 1 91 ? 5.613 -15.281 -15.25 1 96.88 91 ASN A CA 1
ATOM 699 C C . ASN A 1 91 ? 6.738 -15.578 -16.25 1 96.88 91 ASN A C 1
ATOM 701 O O . ASN A 1 91 ? 7.91 -15.602 -15.867 1 96.88 91 ASN A O 1
ATOM 705 N N . LYS A 1 92 ? 6.438 -15.789 -17.484 1 94.94 92 LYS A N 1
ATOM 706 C CA . LYS A 1 92 ? 7.434 -16.047 -18.516 1 94.94 92 LYS A CA 1
ATOM 707 C C . LYS A 1 92 ? 8.414 -14.883 -18.641 1 94.94 92 LYS A C 1
ATOM 709 O O . LYS A 1 92 ? 9.609 -15.094 -18.859 1 94.94 92 LYS A O 1
ATOM 714 N N . PHE A 1 93 ? 7.906 -13.805 -18.5 1 96.44 93 PHE A N 1
ATOM 715 C CA . PHE A 1 93 ? 8.703 -12.586 -18.609 1 96.44 93 PHE A CA 1
ATOM 716 C C . PHE A 1 93 ? 9.422 -12.297 -17.297 1 96.44 93 PHE A C 1
ATOM 718 O O . PHE A 1 93 ? 10.625 -12.016 -17.297 1 96.44 93 PHE A O 1
ATOM 725 N N . LEU A 1 94 ? 8.805 -12.406 -16.141 1 97.75 94 LEU A N 1
ATOM 726 C CA . LEU A 1 94 ? 9.305 -12.023 -14.82 1 97.75 94 LEU A CA 1
ATOM 727 C C . LEU A 1 94 ? 10.477 -12.898 -14.406 1 97.75 94 LEU A C 1
ATOM 729 O O . LEU A 1 94 ? 11.43 -12.414 -13.781 1 97.75 94 LEU A O 1
ATOM 733 N N . ARG A 1 95 ? 10.43 -14.078 -14.75 1 96.12 95 ARG A N 1
ATOM 734 C CA . ARG A 1 95 ? 11.43 -15.023 -14.281 1 96.12 95 ARG A CA 1
ATOM 735 C C . ARG A 1 95 ? 12.805 -14.703 -14.867 1 96.12 95 ARG A C 1
ATOM 737 O O . ARG A 1 95 ? 13.828 -15.141 -14.328 1 96.12 95 ARG A O 1
ATOM 744 N N . ASN A 1 96 ? 12.883 -13.961 -15.938 1 95.44 96 ASN A N 1
ATOM 745 C CA . ASN A 1 96 ? 14.141 -13.688 -16.625 1 95.44 96 ASN A CA 1
ATOM 746 C C . ASN A 1 96 ? 14.695 -12.312 -16.25 1 95.44 96 ASN A C 1
ATOM 748 O O . ASN A 1 96 ? 15.75 -11.906 -16.734 1 95.44 96 ASN A O 1
ATOM 752 N N . MET A 1 97 ? 13.984 -11.695 -15.43 1 96.62 97 MET A N 1
ATOM 753 C CA . MET A 1 97 ? 14.469 -10.383 -15 1 96.62 97 MET A CA 1
ATOM 754 C C . MET A 1 97 ? 15.656 -10.531 -14.062 1 96.62 97 MET A C 1
ATOM 756 O O . MET A 1 97 ? 15.836 -11.57 -13.43 1 96.62 97 MET A O 1
ATOM 760 N N . LYS A 1 98 ? 16.391 -9.367 -14.016 1 96.31 98 LYS A N 1
ATOM 761 C CA . LYS A 1 98 ? 17.625 -9.422 -13.234 1 96.31 98 LYS A CA 1
ATOM 762 C C . LYS A 1 98 ? 17.625 -8.383 -12.117 1 96.31 98 LYS A C 1
ATOM 764 O O . LYS A 1 98 ? 17.078 -7.289 -12.281 1 96.31 98 LYS A O 1
ATOM 769 N N . LYS A 1 99 ? 18.297 -8.805 -11.109 1 96.94 99 LYS A N 1
ATOM 770 C CA . LYS A 1 99 ? 18.531 -7.867 -10.023 1 96.94 99 LYS A CA 1
ATOM 771 C C . LYS A 1 99 ? 19.062 -6.535 -10.547 1 96.94 99 LYS A C 1
ATOM 773 O O . LYS A 1 99 ? 19.906 -6.508 -11.445 1 96.94 99 LYS A O 1
ATOM 778 N N . GLY A 1 100 ? 18.531 -5.438 -9.961 1 95.94 100 GLY A N 1
ATOM 779 C CA . GLY A 1 100 ? 19.047 -4.125 -10.32 1 95.94 100 GLY A CA 1
ATOM 780 C C . GLY A 1 100 ? 18.219 -3.43 -11.383 1 95.94 100 GLY A C 1
ATOM 781 O O . G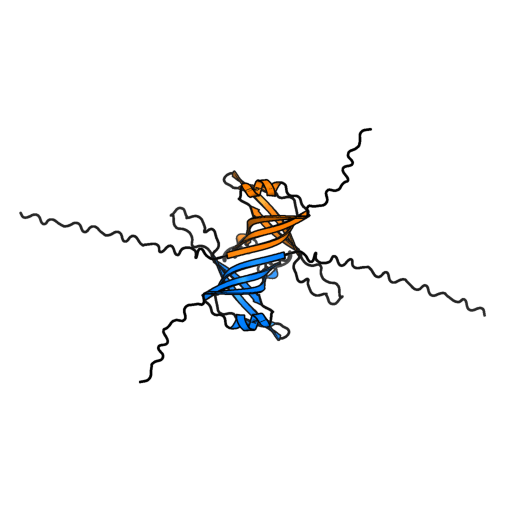LY A 1 100 ? 18.375 -2.227 -11.609 1 95.94 100 GLY A O 1
ATOM 782 N N . SER A 1 101 ? 17.375 -4.148 -12.086 1 96.69 101 SER A N 1
ATOM 783 C CA . SER A 1 101 ? 16.5 -3.539 -13.07 1 96.69 101 SER A CA 1
ATOM 784 C C . SER A 1 101 ? 15.57 -2.508 -12.422 1 96.69 101 SER A C 1
ATOM 786 O O . SER A 1 101 ? 15.031 -2.744 -11.344 1 96.69 101 SER A O 1
ATOM 788 N N . LYS A 1 102 ? 15.477 -1.347 -13.07 1 96.75 102 LYS A N 1
ATOM 789 C CA . LYS A 1 102 ? 14.453 -0.383 -12.664 1 96.75 102 LYS A CA 1
ATOM 790 C C . LYS A 1 102 ? 13.102 -0.721 -13.281 1 96.75 102 LYS A C 1
ATOM 792 O O . LYS A 1 102 ? 13 -0.952 -14.484 1 96.75 102 LYS A O 1
ATOM 797 N N . VAL A 1 103 ? 12.055 -0.708 -12.43 1 98.06 103 VAL A N 1
ATOM 798 C CA . VAL A 1 103 ? 10.781 -1.218 -12.93 1 98.06 103 VAL A CA 1
ATOM 799 C C . VAL A 1 103 ? 9.641 -0.322 -12.453 1 98.06 103 VAL A C 1
ATOM 801 O O . VAL A 1 103 ? 9.75 0.335 -11.414 1 98.06 103 VAL A O 1
ATOM 804 N N . TYR A 1 104 ? 8.617 -0.222 -13.234 1 98.44 104 TYR A N 1
ATOM 805 C CA . TYR A 1 104 ? 7.266 0.2 -12.875 1 98.44 104 TYR A CA 1
ATOM 806 C C . TYR A 1 104 ? 6.379 -1.004 -12.586 1 98.44 104 TYR A C 1
ATOM 808 O O . TYR A 1 104 ? 6.297 -1.934 -13.391 1 98.44 104 TYR A O 1
ATOM 816 N N . VAL A 1 105 ? 5.719 -1.038 -11.43 1 98.69 105 VAL A N 1
ATOM 817 C CA . VAL A 1 105 ? 4.918 -2.195 -11.039 1 98.69 105 VAL A CA 1
ATOM 818 C C . VAL A 1 105 ? 3.547 -1.735 -10.555 1 98.69 105 VAL A C 1
ATOM 820 O O . VAL A 1 105 ? 3.441 -0.757 -9.812 1 98.69 105 VAL A O 1
ATOM 823 N N . GLU A 1 106 ? 2.529 -2.35 -10.969 1 98.56 106 GLU A N 1
ATOM 824 C CA . GLU A 1 106 ? 1.191 -2.285 -10.383 1 98.56 106 GLU A CA 1
ATOM 825 C C . GLU A 1 106 ? 0.832 -3.594 -9.68 1 98.56 106 GLU A C 1
ATOM 827 O O . GLU A 1 106 ? 0.991 -4.676 -10.258 1 98.56 106 GLU A O 1
ATOM 832 N N . ALA A 1 107 ? 0.329 -3.498 -8.5 1 98.12 107 ALA A N 1
ATOM 833 C CA . ALA A 1 107 ? -0.037 -4.691 -7.738 1 98.12 107 ALA A CA 1
ATOM 834 C C . ALA A 1 107 ? -1.305 -4.453 -6.922 1 98.12 107 ALA A C 1
ATOM 836 O O . ALA A 1 107 ? -1.5 -3.369 -6.367 1 98.12 107 ALA A O 1
ATOM 837 N N . ASN A 1 108 ? -2.131 -5.41 -6.906 1 96.5 108 ASN A N 1
ATOM 838 C CA . ASN A 1 108 ? -3.238 -5.375 -5.957 1 96.5 108 ASN A CA 1
ATOM 839 C C . ASN A 1 108 ? -2.74 -5.391 -4.516 1 96.5 108 ASN A C 1
ATOM 841 O O . ASN A 1 108 ? -1.816 -6.137 -4.18 1 96.5 108 ASN A O 1
ATOM 845 N N . PHE A 1 109 ? -3.338 -4.566 -3.754 1 96.38 109 PHE A N 1
ATOM 846 C CA . PHE A 1 109 ? -2.93 -4.406 -2.363 1 96.38 109 PHE A CA 1
ATOM 847 C C . PHE A 1 109 ? -3.975 -4.992 -1.421 1 96.38 109 PHE A C 1
ATOM 849 O O . PHE A 1 109 ? -5.137 -4.574 -1.436 1 96.38 109 PHE A O 1
ATOM 856 N N . GLU A 1 110 ? -3.551 -5.906 -0.618 1 92.56 110 GLU A N 1
ATOM 857 C CA . GLU A 1 110 ? -4.414 -6.484 0.408 1 92.56 110 GLU A CA 1
ATOM 858 C C . GLU A 1 110 ? -3.75 -6.434 1.781 1 92.56 110 GLU A C 1
ATOM 860 O O . GLU A 1 110 ? -2.588 -6.82 1.929 1 92.56 110 GLU A O 1
ATOM 865 N N . LEU A 1 111 ? -4.488 -5.953 2.727 1 92.62 111 LEU A N 1
ATOM 866 C CA . LEU A 1 111 ? -4.012 -5.871 4.105 1 92.62 111 LEU A CA 1
ATOM 867 C C . LEU A 1 111 ? -4.785 -6.832 5.004 1 92.62 111 LEU A C 1
ATOM 869 O O . LEU A 1 111 ? -6.016 -6.816 5.023 1 92.62 111 LEU A O 1
ATOM 873 N N . ARG A 1 112 ? -4.055 -7.605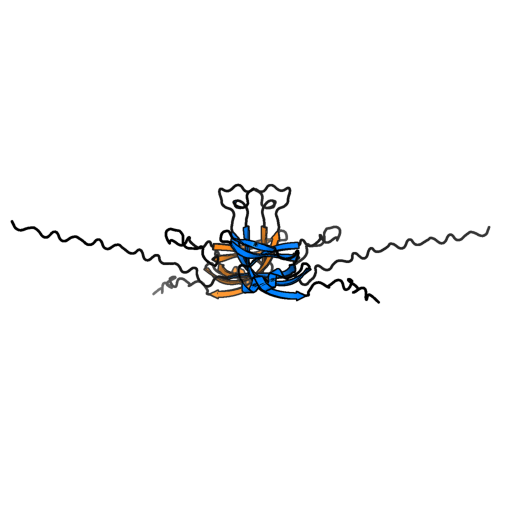 5.719 1 88.38 112 ARG A N 1
ATOM 874 C CA . ARG A 1 112 ? -4.66 -8.477 6.719 1 88.38 112 ARG A CA 1
ATOM 875 C C . ARG A 1 112 ? -4.246 -8.07 8.125 1 88.38 112 ARG A C 1
ATOM 877 O O . ARG A 1 112 ? -3.059 -8.055 8.453 1 88.38 112 ARG A O 1
ATOM 884 N N . GLU A 1 113 ? -5.211 -7.738 8.875 1 88.38 113 GLU A N 1
ATOM 885 C CA . GLU A 1 113 ? -4.945 -7.328 10.25 1 88.38 113 GLU A CA 1
ATOM 886 C C . GLU A 1 113 ? -4.648 -8.531 11.133 1 88.38 113 GLU A C 1
ATOM 888 O O . GLU A 1 113 ? -5.105 -9.641 10.859 1 88.38 113 GLU A O 1
ATOM 893 N N . PRO A 1 114 ? -3.957 -8.242 12.188 1 87.56 114 PRO A N 1
ATOM 894 C CA . PRO A 1 114 ? -3.676 -9.344 13.109 1 87.56 114 PRO A CA 1
ATOM 895 C C . PRO A 1 114 ? -4.941 -9.969 13.688 1 87.56 114 PRO A C 1
ATOM 897 O O . PRO A 1 114 ? -5.918 -9.266 13.953 1 87.56 114 PRO A O 1
ATOM 900 N N . GLU A 1 115 ? -4.773 -11.25 13.82 1 87.12 115 GLU A N 1
ATOM 901 C CA . GLU A 1 115 ? -5.863 -11.945 14.492 1 87.12 115 GLU A CA 1
ATOM 902 C C . GLU A 1 115 ? -5.871 -11.633 15.984 1 87.12 115 GLU A C 1
ATOM 904 O O . GLU A 1 115 ? -4.828 -11.672 16.641 1 87.12 115 GLU A O 1
ATOM 909 N N . PRO A 1 116 ? -7.008 -11.234 16.562 1 84.75 116 PRO A N 1
ATOM 910 C CA . PRO A 1 116 ? -7.09 -10.789 17.953 1 84.75 116 PRO A CA 1
ATOM 911 C C . PRO A 1 116 ? -6.52 -11.805 18.938 1 84.75 116 PRO A C 1
ATOM 913 O O . PRO A 1 116 ? -5.867 -11.43 19.906 1 84.75 116 PRO A O 1
ATOM 916 N N . ASP A 1 117 ? -6.609 -13.062 18.734 1 87.62 117 ASP A N 1
ATOM 917 C CA . ASP A 1 117 ? -6.215 -14.055 19.734 1 87.62 117 ASP A CA 1
ATOM 918 C C . ASP A 1 117 ? -4.895 -14.719 19.359 1 87.62 117 ASP A C 1
ATOM 920 O O . ASP A 1 117 ? -4.445 -15.648 20.031 1 87.62 117 ASP A O 1
ATOM 924 N N . ALA A 1 118 ? -4.281 -14.141 18.469 1 89.38 118 ALA A N 1
ATOM 925 C CA . ALA A 1 118 ? -3.041 -14.766 18.016 1 89.38 118 ALA A CA 1
ATOM 926 C C . ALA A 1 118 ? -1.832 -14.172 18.734 1 89.38 118 ALA A C 1
ATOM 928 O O . ALA A 1 118 ? -1.849 -13.008 19.125 1 89.38 118 ALA A O 1
ATOM 929 N N . ASP A 1 119 ? -0.87 -14.969 18.938 1 90.44 119 ASP A N 1
ATOM 930 C CA . ASP A 1 119 ? 0.408 -14.523 19.484 1 90.44 119 ASP A CA 1
ATOM 931 C C . ASP A 1 119 ? 1.066 -13.492 18.578 1 90.44 119 ASP A C 1
ATOM 933 O O . ASP A 1 119 ? 1.305 -13.758 17.406 1 90.44 119 ASP A O 1
ATOM 937 N N . PRO A 1 120 ? 1.4 -12.391 19.156 1 86.69 120 PRO A N 1
ATOM 938 C CA . PRO A 1 120 ? 1.97 -11.305 18.344 1 86.69 120 PRO A CA 1
ATOM 939 C C . PRO A 1 120 ? 3.318 -11.68 17.734 1 86.69 120 PRO A C 1
ATOM 941 O O . PRO A 1 120 ? 3.797 -10.992 16.828 1 86.69 120 PRO A O 1
ATOM 944 N N . SER A 1 121 ? 3.889 -12.695 18.156 1 84.81 121 SER A N 1
ATOM 945 C CA . SER A 1 121 ? 5.184 -13.109 17.625 1 84.81 121 SER A CA 1
ATOM 946 C C . SER A 1 121 ? 5.023 -14 16.406 1 84.81 121 SER A C 1
ATOM 948 O O . SER A 1 121 ? 6 -14.289 15.703 1 84.81 121 SER A O 1
ATOM 950 N N . THR A 1 122 ? 3.83 -14.336 16.125 1 87.44 122 THR A N 1
ATOM 951 C CA . THR A 1 122 ? 3.561 -15.172 14.953 1 87.44 122 THR A CA 1
ATOM 952 C C . THR A 1 122 ? 3.08 -14.328 13.781 1 87.44 122 THR A C 1
ATOM 954 O O . THR A 1 122 ? 2.633 -13.195 13.961 1 87.44 122 THR A O 1
ATOM 957 N N . PRO A 1 123 ? 3.197 -14.859 12.641 1 85.38 123 PRO A N 1
ATOM 958 C CA . PRO A 1 123 ? 2.707 -14.117 11.477 1 85.38 123 PRO A CA 1
ATOM 959 C C . PRO A 1 123 ? 1.219 -13.789 11.57 1 85.38 123 PRO A C 1
ATOM 961 O O . PRO A 1 123 ? 0.785 -12.734 11.102 1 85.38 123 PRO A O 1
ATOM 964 N N . GLN A 1 124 ? 0.549 -14.586 12.195 1 88.25 124 GLN A N 1
ATOM 965 C CA . GLN A 1 124 ? -0.89 -14.375 12.32 1 88.25 124 GLN A CA 1
ATOM 966 C C . GLN A 1 124 ? -1.201 -13.219 13.258 1 88.25 124 GLN A C 1
ATOM 968 O O . GLN A 1 124 ? -2.293 -12.648 13.211 1 88.25 124 GLN A O 1
ATOM 973 N N . GLY A 1 125 ? -0.241 -13.031 14.156 1 87.81 125 GLY A N 1
ATOM 974 C CA . GLY A 1 125 ? -0.426 -11.938 15.102 1 87.81 125 GLY A CA 1
ATOM 975 C C . GLY A 1 125 ? 0.152 -10.625 14.617 1 87.81 125 GLY A C 1
ATOM 976 O O . GLY A 1 125 ? 0.207 -9.648 15.367 1 87.81 125 GLY A O 1
ATOM 977 N N . GLN A 1 126 ? 0.619 -10.68 13.375 1 88.38 126 GLN A N 1
ATOM 978 C CA . GLN A 1 126 ? 1.206 -9.484 12.781 1 88.38 126 GLN A CA 1
ATOM 979 C C . GLN A 1 126 ? 0.412 -9.023 11.562 1 88.38 126 GLN A C 1
ATOM 981 O O . GLN A 1 126 ? -0.257 -9.828 10.914 1 88.38 126 GLN A O 1
ATOM 986 N N . ARG A 1 127 ? 0.482 -7.738 11.336 1 90.62 127 ARG A N 1
ATOM 987 C CA . ARG A 1 127 ? -0.089 -7.203 10.102 1 90.62 127 ARG A CA 1
ATOM 988 C C . ARG A 1 127 ? 0.611 -7.781 8.883 1 90.62 127 ARG A C 1
ATOM 990 O O . ARG A 1 127 ? 1.842 -7.828 8.828 1 90.62 127 ARG A O 1
ATOM 997 N N . GLN A 1 128 ? -0.207 -8.32 7.934 1 91.75 128 GLN A N 1
ATOM 998 C CA . GLN A 1 128 ? 0.359 -8.906 6.723 1 91.75 128 GLN A CA 1
ATOM 999 C C . GLN A 1 128 ? -0.073 -8.125 5.484 1 91.75 128 GLN A C 1
ATOM 1001 O O . GLN A 1 128 ? -1.231 -7.723 5.371 1 91.75 128 GLN A O 1
ATOM 1006 N N . ILE A 1 129 ? 0.872 -7.93 4.574 1 94.44 129 ILE A N 1
ATOM 1007 C CA . ILE A 1 129 ? 0.61 -7.277 3.299 1 94.44 129 ILE A CA 1
ATOM 1008 C C . ILE A 1 129 ? 0.744 -8.289 2.162 1 94.44 129 ILE A C 1
ATOM 1010 O O . ILE A 1 129 ? 1.766 -8.969 2.049 1 94.44 129 ILE A O 1
ATOM 1014 N N . PHE A 1 130 ? -0.285 -8.414 1.42 1 93.44 130 PHE A N 1
ATOM 1015 C CA . PHE A 1 130 ? -0.259 -9.258 0.231 1 93.44 130 PHE A CA 1
ATOM 1016 C C . PHE A 1 130 ? -0.317 -8.414 -1.035 1 93.44 130 PHE A C 1
ATOM 1018 O O . PHE A 1 130 ? -1.278 -7.668 -1.25 1 93.44 130 PHE A O 1
ATOM 1025 N N . LEU A 1 131 ? 0.724 -8.5 -1.814 1 97.25 131 LEU A N 1
ATOM 1026 C CA . LEU A 1 131 ? 0.793 -7.805 -3.096 1 97.25 131 LEU A CA 1
ATOM 1027 C C . LEU A 1 131 ? 0.74 -8.797 -4.254 1 97.25 131 LEU A C 1
ATOM 1029 O O . LEU A 1 131 ? 1.63 -9.641 -4.398 1 97.25 131 LEU A O 1
ATOM 1033 N N . ARG A 1 132 ? -0.306 -8.617 -5.035 1 96.94 132 ARG A N 1
ATOM 1034 C CA . ARG A 1 132 ? -0.467 -9.5 -6.184 1 96.94 132 ARG A CA 1
ATOM 1035 C C . ARG A 1 132 ? -0.174 -8.758 -7.488 1 96.94 132 ARG A C 1
ATOM 1037 O O . ARG 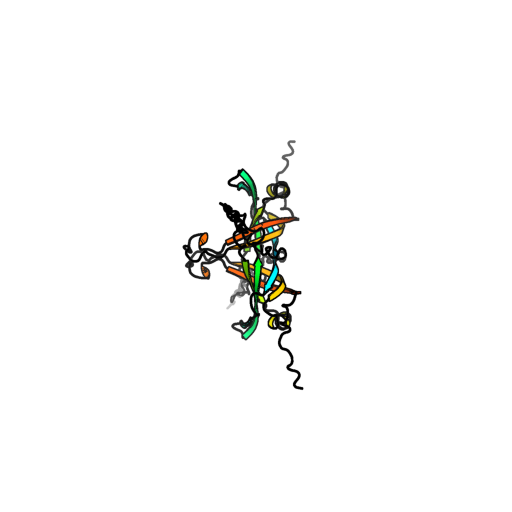A 1 132 ? -0.803 -7.742 -7.785 1 96.94 132 ARG A O 1
ATOM 1044 N N . HIS A 1 133 ? 0.647 -9.281 -8.328 1 98.25 133 HIS A N 1
ATOM 1045 C CA . HIS A 1 133 ? 1.096 -8.672 -9.578 1 98.25 133 HIS A CA 1
ATOM 1046 C C . HIS A 1 133 ? -0.073 -8.438 -10.531 1 98.25 133 HIS A C 1
ATOM 1048 O O . HIS A 1 133 ? -0.885 -9.336 -10.758 1 98.25 133 HIS A O 1
ATOM 1054 N N . GLU A 1 134 ? -0.058 -7.211 -11.094 1 96.94 134 GLU A N 1
ATOM 1055 C CA . GLU A 1 134 ? -1.026 -6.926 -12.148 1 96.94 134 GLU A CA 1
ATOM 1056 C C . GLU A 1 134 ? -0.328 -6.531 -13.445 1 96.94 134 GLU A C 1
ATOM 1058 O O . GLU A 1 134 ? -0.726 -6.965 -14.531 1 96.94 134 GLU A O 1
ATOM 1063 N N . ASN A 1 135 ? 0.714 -5.668 -13.305 1 98.06 135 ASN A N 1
ATOM 1064 C CA . ASN A 1 135 ? 1.448 -5.176 -14.469 1 98.06 135 ASN A CA 1
ATOM 1065 C C . ASN A 1 135 ? 2.871 -4.766 -14.094 1 98.06 135 ASN A C 1
ATOM 1067 O O . ASN A 1 135 ? 3.141 -4.414 -12.945 1 98.06 135 ASN A O 1
ATOM 1071 N N . LEU A 1 136 ? 3.723 -4.836 -15.148 1 98.19 136 LEU A N 1
ATOM 1072 C CA . LEU A 1 136 ? 5.105 -4.414 -14.938 1 98.19 136 LEU A CA 1
ATOM 1073 C C . LEU A 1 136 ? 5.723 -3.91 -16.234 1 98.19 136 LEU A C 1
ATOM 1075 O O . LEU A 1 136 ? 5.523 -4.508 -17.297 1 98.19 136 LEU A O 1
ATOM 1079 N N . ARG A 1 137 ? 6.477 -2.85 -16.109 1 97.88 137 ARG A N 1
ATOM 1080 C CA . ARG A 1 137 ? 7.297 -2.322 -17.203 1 97.88 137 ARG A CA 1
ATOM 1081 C C . ARG A 1 137 ? 8.742 -2.127 -16.75 1 97.88 137 ARG A C 1
ATOM 1083 O O . ARG A 1 137 ? 8.992 -1.583 -15.672 1 97.88 137 ARG A O 1
ATOM 1090 N N . VAL A 1 138 ? 9.57 -2.562 -17.609 1 97.12 138 VAL A N 1
ATOM 1091 C CA . VAL A 1 138 ? 10.984 -2.348 -17.328 1 97.12 138 VAL A CA 1
ATOM 1092 C C . VAL A 1 138 ? 11.406 -0.961 -17.812 1 97.12 138 VAL A C 1
ATOM 1094 O O . VAL A 1 138 ? 11.203 -0.617 -18.969 1 97.12 138 VAL A O 1
ATOM 1097 N N . LEU A 1 139 ? 11.953 -0.214 -16.938 1 96.31 139 LEU A N 1
ATOM 1098 C CA . LEU A 1 139 ? 12.367 1.143 -17.281 1 96.31 139 LEU A CA 1
ATOM 1099 C C . LEU A 1 139 ? 13.844 1.184 -17.656 1 96.31 139 LEU A C 1
ATOM 1101 O O . LEU A 1 139 ? 14.25 1.956 -18.516 1 96.31 139 LEU A O 1
ATOM 1105 N N . ASN A 1 140 ? 14.648 0.474 -16.922 1 93.12 140 ASN A N 1
ATOM 1106 C CA . ASN A 1 140 ? 16.078 0.373 -17.188 1 93.12 140 ASN A CA 1
ATOM 1107 C C . ASN A 1 140 ? 16.625 -0.997 -16.797 1 93.12 140 ASN A C 1
ATOM 1109 O O . ASN A 1 140 ? 16.25 -1.545 -15.758 1 93.12 140 ASN A O 1
ATOM 1113 N N . GLN A 1 141 ? 17.469 -1.475 -17.656 1 89.62 141 GLN A N 1
ATOM 1114 C CA . GLN A 1 141 ? 18.156 -2.732 -17.344 1 89.62 141 GLN A CA 1
ATOM 1115 C C . GLN A 1 141 ? 19.484 -2.484 -16.656 1 89.62 141 GLN A C 1
ATOM 1117 O O . GLN A 1 141 ? 20.125 -1.456 -16.875 1 89.62 141 GLN A O 1
ATOM 1122 N N . PRO A 1 142 ? 19.75 -3.416 -15.852 1 85.62 142 PRO A N 1
ATOM 1123 C CA . PRO A 1 142 ? 21.062 -3.242 -15.227 1 85.62 142 PRO A CA 1
ATOM 1124 C C . PRO A 1 142 ? 22.203 -3.332 -16.234 1 85.62 142 PRO A C 1
ATOM 1126 O O . PRO A 1 142 ? 22.078 -3.998 -17.266 1 85.62 142 PRO A O 1
ATOM 1129 N N . LYS A 1 143 ? 23.219 -2.412 -16.141 1 71 143 LYS A N 1
ATOM 1130 C CA . LYS A 1 143 ? 24.359 -2.383 -17.062 1 71 143 LYS A CA 1
ATOM 1131 C C . LYS A 1 143 ? 25.078 -3.725 -17.078 1 71 143 LYS A C 1
ATOM 1133 O O . LYS A 1 143 ? 25.281 -4.34 -16.031 1 71 143 LYS A O 1
ATOM 1138 N N . SER A 1 144 ? 24.922 -4.5 -18.141 1 65.56 144 SER A N 1
ATOM 1139 C CA . SER A 1 144 ? 25.734 -5.695 -18.328 1 65.56 144 SER A CA 1
ATOM 1140 C C . SER A 1 144 ? 27.219 -5.379 -18.156 1 65.56 144 SER A C 1
ATOM 1142 O O . SER A 1 144 ? 27.688 -4.332 -18.594 1 65.56 144 SER A O 1
ATOM 1144 N N . ASP A 1 145 ? 27.859 -5.715 -17.125 1 55.41 145 ASP A N 1
ATOM 1145 C CA . ASP A 1 145 ? 29.297 -5.57 -17.141 1 55.41 145 ASP A CA 1
ATOM 1146 C C . ASP A 1 145 ? 29.891 -5.93 -18.5 1 55.41 145 ASP A C 1
ATOM 1148 O O . ASP A 1 145 ? 29.641 -7.02 -19.016 1 55.41 145 ASP A O 1
ATOM 1152 N N . PRO A 1 146 ? 30.188 -4.945 -19.391 1 52.84 146 PRO A N 1
ATOM 1153 C CA . PRO A 1 146 ? 30.906 -5.262 -20.625 1 52.84 146 PRO A CA 1
ATOM 1154 C C . PRO A 1 146 ? 31.984 -6.324 -20.422 1 52.84 146 PRO A C 1
ATOM 1156 O O . PRO A 1 146 ? 32.75 -6.621 -21.359 1 52.84 146 PRO A O 1
ATOM 1159 N N . SER A 1 147 ? 32.344 -6.648 -19.219 1 47.88 147 SER A N 1
ATOM 1160 C CA . SER A 1 147 ? 33.688 -7.262 -19.141 1 47.88 147 SER A CA 1
ATOM 1161 C C . SER A 1 147 ? 33.688 -8.609 -19.844 1 47.88 147 SER A C 1
ATOM 1163 O O . SER A 1 147 ? 34.719 -9.312 -19.828 1 47.88 147 SER A O 1
ATOM 1165 N N . GLU A 1 148 ? 32.812 -9.523 -20 1 47.62 148 GLU A N 1
ATOM 1166 C CA . GLU A 1 148 ? 33.531 -10.719 -20.422 1 47.62 148 GLU A CA 1
ATOM 1167 C C . GLU A 1 148 ? 34.125 -10.547 -21.812 1 47.62 148 GLU A C 1
ATOM 1169 O O . GLU A 1 148 ? 33.406 -10.414 -22.797 1 47.62 148 GLU A O 1
ATOM 1174 N N . PRO A 1 149 ? 35.25 -9.82 -21.938 1 48.19 149 PRO A N 1
ATOM 1175 C CA . PRO A 1 149 ? 36 -9.836 -23.188 1 48.19 149 PRO A CA 1
ATOM 1176 C C . PRO A 1 149 ? 36 -11.203 -23.859 1 48.19 149 PRO A C 1
ATOM 1178 O O . PRO A 1 149 ? 36.125 -12.227 -23.188 1 48.19 149 PRO A O 1
ATOM 1181 N N . GLN A 1 150 ? 35.062 -11.438 -24.781 1 46.12 150 GLN A N 1
ATOM 1182 C CA . GLN A 1 150 ? 35.344 -12.594 -25.625 1 46.12 150 GLN A CA 1
ATOM 1183 C C . GLN A 1 150 ? 36.812 -12.711 -25.938 1 46.12 150 GLN A C 1
ATOM 1185 O O . GLN A 1 150 ? 37.438 -11.781 -26.484 1 46.12 150 GLN A O 1
ATOM 1190 N N . GLU A 1 151 ? 37.656 -13.242 -25.016 1 46.06 151 GLU A N 1
ATOM 1191 C CA . GLU A 1 151 ? 39 -13.609 -25.422 1 46.06 151 GLU A CA 1
ATOM 1192 C C . GLU A 1 151 ? 39.031 -14.078 -26.875 1 46.06 151 GLU A C 1
ATOM 1194 O O . GLU A 1 151 ? 38.406 -15.078 -27.219 1 46.06 151 GLU A O 1
ATOM 1199 N N . THR A 1 152 ? 38.969 -13.141 -27.781 1 45.38 152 THR A N 1
ATOM 1200 C CA . THR A 1 152 ? 39.312 -13.477 -29.156 1 45.38 152 THR A CA 1
ATOM 1201 C C . THR A 1 152 ? 40.531 -14.406 -29.188 1 45.38 152 THR A C 1
ATOM 1203 O O . THR A 1 152 ? 41.625 -14.039 -28.734 1 45.38 152 THR A O 1
ATOM 1206 N N . ILE A 1 153 ? 40.312 -15.664 -29.016 1 46.28 153 ILE A N 1
ATOM 1207 C CA . ILE A 1 153 ? 41.344 -16.625 -29.391 1 46.28 153 ILE A CA 1
ATOM 1208 C C . ILE A 1 153 ? 41.906 -16.281 -30.781 1 46.28 153 ILE A C 1
ATOM 1210 O O . ILE A 1 153 ? 41.156 -16.297 -31.766 1 46.28 153 ILE A O 1
ATOM 1214 N N . LEU A 1 154 ? 42.75 -15.273 -30.844 1 36.31 154 LEU A N 1
ATOM 1215 C CA . LEU A 1 154 ? 43.656 -15.359 -31.969 1 36.31 154 LEU A CA 1
ATOM 1216 C C . LEU A 1 154 ? 44.625 -16.531 -31.797 1 36.31 154 LEU A C 1
ATOM 1218 O O . LEU A 1 154 ? 45.062 -16.828 -30.672 1 36.31 154 LEU A O 1
ATOM 1222 N N . MET B 1 1 ? 72.312 36.281 11.008 1 36.84 1 MET B N 1
ATOM 1223 C CA . MET B 1 1 ? 71.125 35.562 11.602 1 36.84 1 MET B CA 1
ATOM 1224 C C . MET B 1 1 ? 70 35.5 10.625 1 36.84 1 MET B C 1
ATOM 1226 O O . MET B 1 1 ? 69.25 36.469 10.461 1 36.84 1 MET B O 1
ATOM 1230 N N . LEU B 1 2 ? 70.125 34.844 9.375 1 50.97 2 LEU B N 1
ATOM 1231 C CA . LEU B 1 2 ? 69.125 34.625 8.344 1 50.97 2 LEU B CA 1
ATOM 1232 C C . LEU B 1 2 ? 68 33.75 8.875 1 50.97 2 LEU B C 1
ATOM 1234 O O . LEU B 1 2 ? 68.25 32.625 9.359 1 50.97 2 LEU B O 1
ATOM 1238 N N . GLY B 1 3 ? 66.938 34.344 9.422 1 45.91 3 GLY B N 1
ATOM 1239 C CA . GLY B 1 3 ? 65.688 33.719 9.938 1 45.91 3 GLY B CA 1
ATOM 1240 C C . GLY B 1 3 ? 65 32.906 8.898 1 45.91 3 GLY B C 1
ATOM 1241 O O . GLY B 1 3 ? 64.75 33.375 7.785 1 45.91 3 GLY B O 1
ATOM 1242 N N . ALA B 1 4 ? 65.062 31.578 8.953 1 56.34 4 ALA B N 1
ATOM 1243 C CA . ALA B 1 4 ? 64.375 30.594 8.156 1 56.34 4 ALA B CA 1
ATOM 1244 C C . ALA B 1 4 ? 62.844 30.828 8.242 1 56.34 4 ALA B C 1
ATOM 1246 O O . ALA B 1 4 ? 62.281 30.906 9.336 1 56.34 4 ALA B O 1
ATOM 1247 N N . LEU B 1 5 ? 62.281 31.469 7.246 1 54.06 5 LEU B N 1
ATOM 1248 C CA . LEU B 1 5 ? 60.844 31.609 7.074 1 54.06 5 LEU B CA 1
ATOM 1249 C C . LEU B 1 5 ? 60.188 30.234 7.004 1 54.06 5 LEU B C 1
ATOM 1251 O O . LEU B 1 5 ? 60.469 29.438 6.117 1 54.06 5 LEU B O 1
ATOM 1255 N N . ARG B 1 6 ? 59.781 29.688 8.141 1 55.97 6 ARG B N 1
ATOM 1256 C CA . ARG B 1 6 ? 59 28.469 8.117 1 55.97 6 ARG B CA 1
ATOM 1257 C C . ARG B 1 6 ? 57.688 28.688 7.387 1 55.97 6 ARG B C 1
ATOM 1259 O O . ARG B 1 6 ? 56.906 29.578 7.742 1 55.97 6 ARG B O 1
ATOM 1266 N N . THR B 1 7 ? 57.562 28.281 6.168 1 56.09 7 THR B N 1
ATOM 1267 C CA . THR B 1 7 ? 56.312 28.234 5.438 1 56.09 7 THR B CA 1
ATOM 1268 C C . THR B 1 7 ? 55.281 27.344 6.148 1 56.09 7 THR B C 1
ATOM 1270 O O . THR B 1 7 ? 55.594 26.188 6.457 1 56.09 7 THR B O 1
ATOM 1273 N N . ALA B 1 8 ? 54.344 27.953 6.891 1 56.84 8 ALA B N 1
ATOM 1274 C CA . ALA B 1 8 ? 53.219 27.266 7.504 1 56.84 8 ALA B CA 1
ATOM 1275 C C . ALA B 1 8 ? 52.406 26.484 6.461 1 56.84 8 ALA B C 1
ATOM 1277 O O . ALA B 1 8 ? 52 27.031 5.441 1 56.84 8 ALA B O 1
ATOM 1278 N N . ALA B 1 9 ? 52.594 25.188 6.434 1 55.25 9 ALA B N 1
ATOM 1279 C CA . ALA B 1 9 ? 51.781 24.297 5.609 1 55.25 9 ALA B CA 1
ATOM 1280 C C . ALA B 1 9 ? 50.312 24.453 5.938 1 55.25 9 ALA B C 1
ATOM 1282 O O . ALA B 1 9 ? 49.875 24.25 7.078 1 55.25 9 ALA B O 1
ATOM 1283 N N . VAL B 1 10 ? 49.594 25.234 5.191 1 54.47 10 VAL B N 1
ATOM 1284 C CA . VAL B 1 10 ? 48.125 25.297 5.273 1 54.47 10 VAL B CA 1
ATOM 1285 C C . VAL B 1 10 ? 47.531 23.906 5.074 1 54.47 10 VAL B C 1
ATOM 1287 O O . VAL B 1 10 ? 47.812 23.25 4.07 1 54.47 10 VAL B O 1
ATOM 1290 N N . SER B 1 11 ? 47.219 23.188 6.145 1 52 11 SER B N 1
ATOM 1291 C CA . SER B 1 11 ? 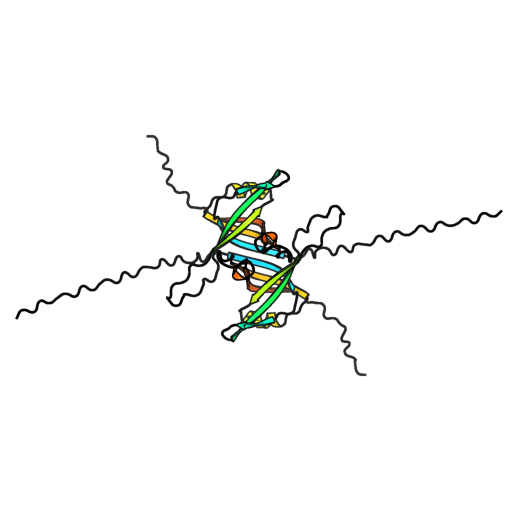46.5 21.922 6.07 1 52 11 SER B CA 1
ATOM 1292 C C . SER B 1 11 ? 45.25 22.047 5.227 1 52 11 SER B C 1
ATOM 1294 O O . SER B 1 11 ? 44.406 22.922 5.48 1 52 11 SER B O 1
ATOM 1296 N N . ARG B 1 12 ? 45.219 21.609 4.012 1 53.62 12 ARG B N 1
ATOM 1297 C CA . ARG B 1 12 ? 44.031 21.484 3.184 1 53.62 12 ARG B CA 1
ATOM 1298 C C . ARG B 1 12 ? 42.969 20.656 3.885 1 53.62 12 ARG B C 1
ATOM 1300 O O . ARG B 1 12 ? 43.219 19.484 4.238 1 53.62 12 ARG B O 1
ATOM 1307 N N . VAL B 1 13 ? 42.062 21.312 4.641 1 48.03 13 VAL B N 1
ATOM 1308 C CA . VAL B 1 13 ? 40.875 20.609 5.137 1 48.03 13 VAL B CA 1
ATOM 1309 C C . VAL B 1 13 ? 40.188 19.891 3.986 1 48.03 13 VAL B C 1
ATOM 1311 O O . VAL B 1 13 ? 39.75 20.516 3.021 1 48.03 13 VAL B O 1
ATOM 1314 N N . ALA B 1 14 ? 40.406 18.578 3.732 1 45.5 14 ALA B N 1
ATOM 1315 C CA . ALA B 1 14 ? 39.656 17.734 2.807 1 45.5 14 ALA B CA 1
ATOM 1316 C C . ALA B 1 14 ? 38.156 17.859 3.064 1 45.5 14 ALA B C 1
ATOM 1318 O O . ALA B 1 14 ? 37.656 17.484 4.129 1 45.5 14 ALA B O 1
ATOM 1319 N N . VAL B 1 15 ? 37.469 18.812 2.426 1 43.5 15 VAL B N 1
ATOM 1320 C CA . VAL B 1 15 ? 36.031 18.781 2.412 1 43.5 15 VAL B CA 1
ATOM 1321 C C . VAL B 1 15 ? 35.531 17.438 1.893 1 43.5 15 VAL B C 1
ATOM 1323 O O . VAL B 1 15 ? 35.812 17.062 0.754 1 43.5 15 VAL B O 1
ATOM 1326 N N . ARG B 1 16 ? 35.406 16.469 2.734 1 43 16 ARG B N 1
ATOM 1327 C CA . ARG B 1 16 ? 34.719 15.234 2.338 1 43 16 ARG B CA 1
ATOM 1328 C C . ARG B 1 16 ? 33.438 15.547 1.585 1 43 16 ARG B C 1
ATOM 1330 O O . ARG B 1 16 ? 32.531 16.188 2.127 1 43 16 ARG B O 1
ATOM 1337 N N . THR B 1 17 ? 33.5 15.656 0.284 1 38.69 17 THR B N 1
ATOM 1338 C CA . THR B 1 17 ? 32.312 15.688 -0.562 1 38.69 17 THR B CA 1
ATOM 1339 C C . THR B 1 17 ? 31.344 14.562 -0.185 1 38.69 17 THR B C 1
ATOM 1341 O O . THR B 1 17 ? 31.688 13.383 -0.301 1 38.69 17 THR B O 1
ATOM 1344 N N . PHE B 1 18 ? 30.609 14.711 0.935 1 38.78 18 PHE B N 1
ATOM 1345 C CA . PHE B 1 18 ? 29.5 13.781 1.106 1 38.78 18 PHE B CA 1
ATOM 1346 C C . PHE B 1 18 ? 28.75 13.594 -0.202 1 38.78 18 PHE B C 1
ATOM 1348 O O . PHE B 1 18 ? 28.188 14.547 -0.738 1 38.78 18 PHE B O 1
ATOM 1355 N N . ALA B 1 19 ? 29.219 12.727 -1.016 1 38.66 19 ALA B N 1
ATOM 1356 C CA . ALA B 1 19 ? 28.438 12.273 -2.158 1 38.66 19 ALA B CA 1
ATOM 1357 C C . ALA B 1 19 ? 26.984 12.039 -1.762 1 38.66 19 ALA B C 1
ATOM 1359 O O . ALA B 1 19 ? 26.672 11.086 -1.034 1 38.66 19 ALA B O 1
ATOM 1360 N N . THR B 1 20 ? 26.312 13.055 -1.365 1 42.75 20 THR B N 1
ATOM 1361 C CA . THR B 1 20 ? 24.891 12.883 -1.066 1 42.75 20 THR B CA 1
ATOM 1362 C C . THR B 1 20 ? 24.219 11.992 -2.107 1 42.75 20 THR B C 1
ATOM 1364 O O . THR B 1 20 ? 24.203 12.328 -3.295 1 42.75 20 THR B O 1
ATOM 1367 N N . SER B 1 21 ? 24.484 10.766 -2.018 1 40.22 21 SER B N 1
ATOM 1368 C CA . SER B 1 21 ? 23.688 9.914 -2.891 1 40.22 21 SER B CA 1
ATOM 1369 C C . SER B 1 21 ? 22.234 10.391 -2.936 1 40.22 21 SER B C 1
ATOM 1371 O O . SER B 1 21 ? 21.609 10.578 -1.894 1 40.22 21 SER B O 1
ATOM 1373 N N . ARG B 1 22 ? 21.859 11.367 -3.73 1 41.12 22 ARG B N 1
ATOM 1374 C CA . ARG B 1 22 ? 20.5 11.836 -3.971 1 41.12 22 ARG B CA 1
ATOM 1375 C C . ARG B 1 22 ? 19.5 10.703 -3.809 1 41.12 22 ARG B C 1
ATOM 1377 O O . ARG B 1 22 ? 19.625 9.648 -4.43 1 41.12 22 ARG B O 1
ATOM 1384 N N . PRO B 1 23 ? 18.844 10.539 -2.652 1 49.38 23 PRO B N 1
ATOM 1385 C CA . PRO B 1 23 ? 17.719 9.617 -2.764 1 49.38 23 PRO B CA 1
ATOM 1386 C C . PRO B 1 23 ? 17.234 9.453 -4.199 1 49.38 23 PRO B C 1
ATOM 1388 O O . PRO B 1 23 ? 17.125 10.43 -4.938 1 49.38 23 PRO B O 1
ATOM 1391 N N . HIS B 1 24 ? 17.625 8.352 -4.793 1 52.66 24 HIS B N 1
ATOM 1392 C CA . HIS B 1 24 ? 17.297 8.273 -6.211 1 52.66 24 HIS B CA 1
ATOM 1393 C C . HIS B 1 24 ? 15.938 8.891 -6.496 1 52.66 24 HIS B C 1
ATOM 1395 O O . HIS B 1 24 ? 14.906 8.359 -6.066 1 52.66 24 HIS B O 1
ATOM 1401 N N . ALA B 1 25 ? 15.75 10.133 -6.457 1 58.66 25 ALA B N 1
ATOM 1402 C CA . ALA B 1 25 ? 14.688 11.094 -6.754 1 58.66 25 ALA B CA 1
ATOM 1403 C C . ALA B 1 25 ? 13.609 10.461 -7.637 1 58.66 25 ALA B C 1
ATOM 1405 O O . ALA B 1 25 ? 12.531 11.031 -7.816 1 58.66 25 ALA B O 1
ATOM 1406 N N . SER B 1 26 ? 13.773 9.07 -7.941 1 79.75 26 SER B N 1
ATOM 1407 C CA . SER B 1 26 ? 12.844 8.625 -8.977 1 79.75 26 SER B CA 1
ATOM 1408 C C . SER B 1 26 ? 11.992 7.461 -8.484 1 79.75 26 SER B C 1
ATOM 1410 O O . SER B 1 26 ? 11.172 6.922 -9.234 1 79.75 26 SER B O 1
ATOM 1412 N N . ASP B 1 27 ? 12.031 7.16 -7.125 1 91.81 27 ASP B N 1
ATOM 1413 C CA . ASP B 1 27 ? 11.219 6.023 -6.691 1 91.81 27 ASP B CA 1
ATOM 1414 C C . ASP B 1 27 ? 9.797 6.457 -6.352 1 91.81 27 ASP B C 1
ATOM 1416 O O . ASP B 1 27 ? 9.562 7.625 -6.023 1 91.81 27 ASP B O 1
ATOM 1420 N N . VAL B 1 28 ? 8.914 5.531 -6.582 1 94.5 28 VAL B N 1
ATOM 1421 C CA . VAL B 1 28 ? 7.504 5.789 -6.305 1 94.5 28 VAL B CA 1
ATOM 1422 C C . VAL B 1 28 ? 6.91 4.625 -5.52 1 94.5 28 VAL B C 1
ATOM 1424 O O . VAL B 1 28 ? 7.172 3.459 -5.828 1 94.5 28 VAL B O 1
ATOM 1427 N N . SER B 1 29 ? 6.219 4.898 -4.438 1 96.62 29 SER B N 1
ATOM 1428 C CA . SER B 1 29 ? 5.312 3.996 -3.738 1 96.62 29 SER B CA 1
ATOM 1429 C C . SER B 1 29 ? 3.975 4.672 -3.447 1 96.62 29 SER B C 1
ATOM 1431 O O . SER B 1 29 ? 3.852 5.43 -2.482 1 96.62 29 SER B O 1
ATOM 1433 N N . LYS B 1 30 ? 3.004 4.332 -4.309 1 97.44 30 LYS B N 1
ATOM 1434 C CA . LYS B 1 30 ? 1.733 5.047 -4.27 1 97.44 30 LYS B CA 1
ATOM 1435 C C . LYS B 1 30 ? 0.558 4.078 -4.184 1 97.44 30 LYS B C 1
ATOM 1437 O O . LYS B 1 30 ? 0.458 3.141 -4.977 1 97.44 30 LYS B O 1
ATOM 1442 N N . LEU B 1 31 ? -0.289 4.32 -3.174 1 98.38 31 LEU B N 1
ATOM 1443 C CA . LEU B 1 31 ? -1.502 3.523 -3.039 1 98.38 31 LEU B CA 1
ATOM 1444 C C . LEU B 1 31 ? -2.695 4.238 -3.664 1 98.38 31 LEU B C 1
ATOM 1446 O O . LEU B 1 31 ? -2.936 5.418 -3.385 1 98.38 31 LEU B O 1
ATOM 1450 N N . ILE B 1 32 ? -3.389 3.572 -4.516 1 98.5 32 ILE B N 1
ATOM 1451 C CA . ILE B 1 32 ? -4.613 4.059 -5.145 1 98.5 32 ILE B CA 1
ATOM 1452 C C . ILE B 1 32 ? -5.816 3.312 -4.574 1 98.5 32 ILE B C 1
ATOM 1454 O O . ILE B 1 32 ? -5.855 2.08 -4.59 1 98.5 32 ILE B O 1
ATOM 1458 N N . LEU B 1 33 ? -6.793 4.105 -4.176 1 97.94 33 LEU B N 1
ATOM 1459 C CA . LEU B 1 33 ? -7.961 3.51 -3.539 1 97.94 33 LEU B CA 1
ATOM 1460 C C . LEU B 1 33 ? -9.25 4.004 -4.191 1 97.94 33 LEU B C 1
ATOM 1462 O O . LEU B 1 33 ? -9.352 5.18 -4.555 1 97.94 33 LEU B O 1
ATOM 1466 N N . ILE B 1 34 ? -10.133 3.148 -4.34 1 97.56 34 ILE B N 1
ATOM 1467 C CA . ILE B 1 34 ? -11.547 3.477 -4.496 1 97.56 34 ILE B CA 1
ATOM 1468 C C . ILE B 1 34 ? -12.367 2.746 -3.438 1 97.56 34 ILE B C 1
ATOM 1470 O O . ILE B 1 34 ? -12.32 1.517 -3.348 1 97.56 34 ILE B O 1
ATOM 1474 N N . GLY B 1 35 ? -13 3.48 -2.637 1 96.69 35 GLY B N 1
ATOM 1475 C CA . GLY B 1 35 ? -13.789 2.945 -1.544 1 96.69 35 GLY B CA 1
ATOM 1476 C C . GLY B 1 35 ? -14.656 3.99 -0.862 1 96.69 35 GLY B C 1
ATOM 1477 O O . GLY B 1 35 ? -14.914 5.055 -1.429 1 96.69 35 GLY B O 1
ATOM 1478 N N . HIS B 1 36 ? -15.117 3.648 0.284 1 96.31 36 HIS B N 1
ATOM 1479 C CA . HIS B 1 36 ? -16.016 4.551 0.996 1 96.31 36 HIS B CA 1
ATOM 1480 C C . HIS B 1 36 ? -15.375 5.07 2.279 1 96.31 36 HIS B C 1
ATOM 1482 O O . HIS B 1 36 ? -14.641 4.34 2.949 1 96.31 36 HIS B O 1
ATOM 1488 N N . LEU B 1 37 ? -15.797 6.27 2.557 1 97.69 37 LEU B N 1
ATOM 1489 C CA . LEU B 1 37 ? -15.422 6.781 3.871 1 97.69 37 LEU B CA 1
ATOM 1490 C C . LEU B 1 37 ? -16.156 6.027 4.977 1 97.69 37 LEU B C 1
ATOM 1492 O O . LEU B 1 37 ? -17.375 5.969 4.984 1 97.69 37 LEU B O 1
ATOM 1496 N N . GLY B 1 38 ? -15.43 5.531 5.895 1 96.19 38 GLY B N 1
ATOM 1497 C CA . GLY B 1 38 ? -16.016 4.77 6.988 1 96.19 38 GLY B CA 1
ATOM 1498 C C . GLY B 1 38 ? -16.547 5.645 8.109 1 96.19 38 GLY B C 1
ATOM 1499 O O . GLY B 1 38 ? -17.359 5.199 8.914 1 96.19 38 GLY B O 1
ATOM 1500 N N . ARG B 1 39 ? -16.031 6.777 8.227 1 97.31 39 ARG B N 1
ATOM 1501 C CA . ARG B 1 39 ? -16.406 7.789 9.203 1 97.31 39 ARG B CA 1
ATOM 1502 C C . ARG B 1 39 ? -16.109 9.195 8.68 1 97.31 39 ARG B C 1
ATOM 1504 O O . ARG B 1 39 ? -15.422 9.352 7.672 1 97.31 39 ARG B O 1
ATOM 1511 N N . ASP B 1 40 ? -16.719 10.117 9.359 1 97.94 40 ASP B N 1
ATOM 1512 C CA . ASP B 1 40 ? -16.375 11.492 9.023 1 97.94 40 ASP B CA 1
ATOM 1513 C C . ASP B 1 40 ? -14.898 11.773 9.297 1 97.94 40 ASP B C 1
ATOM 1515 O O . ASP B 1 40 ? -14.352 11.312 10.305 1 97.94 40 ASP B O 1
ATOM 1519 N N . PRO B 1 41 ? -14.266 12.609 8.461 1 98.31 41 PRO B N 1
ATOM 1520 C CA . PRO B 1 41 ? -12.859 12.953 8.695 1 98.31 41 PRO B CA 1
ATOM 1521 C C . PRO B 1 41 ? -12.648 13.703 10.008 1 98.31 41 PRO B C 1
ATOM 1523 O O . PRO B 1 41 ? -13.531 14.43 10.461 1 98.31 41 PRO B O 1
ATOM 1526 N N . GLU B 1 42 ? -11.477 13.516 10.531 1 98 42 GLU B N 1
ATOM 1527 C CA . GLU B 1 42 ? -11.117 14.141 11.797 1 98 42 GLU B CA 1
ATOM 1528 C C . GLU B 1 42 ? -9.984 15.148 11.617 1 98 42 GLU B C 1
ATOM 1530 O O . GLU B 1 42 ? -8.977 14.844 10.977 1 98 42 GLU B O 1
ATOM 1535 N N . VAL B 1 43 ? -10.188 16.297 12.211 1 97 43 VAL B N 1
ATOM 1536 C CA . VAL B 1 43 ? -9.125 17.297 12.219 1 97 43 VAL B CA 1
ATOM 1537 C C . VAL B 1 43 ? -8.258 17.141 13.461 1 97 43 VAL B C 1
ATOM 1539 O O . VAL B 1 43 ? -8.781 17.047 14.578 1 97 43 VAL B O 1
ATOM 1542 N N . ARG B 1 44 ? -7.027 17.094 13.258 1 96.5 44 ARG B N 1
ATOM 1543 C CA . ARG B 1 44 ? -6.078 16.938 14.352 1 96.5 44 ARG B CA 1
ATOM 1544 C C . ARG B 1 44 ? -4.984 18 14.281 1 96.5 44 ARG B C 1
ATOM 1546 O O . ARG B 1 44 ? -4.906 18.75 13.305 1 96.5 44 ARG B O 1
ATOM 1553 N N . LEU B 1 45 ? -4.199 18.078 15.359 1 94.19 45 LEU B N 1
ATOM 1554 C CA . LEU B 1 45 ? -3.092 19.031 15.438 1 94.19 45 LEU B CA 1
ATOM 1555 C C . LEU B 1 45 ? -1.77 18.297 15.648 1 94.19 45 LEU B C 1
ATOM 1557 O O . LEU B 1 45 ? -1.71 17.328 16.391 1 94.19 45 LEU B O 1
ATOM 1561 N N . THR B 1 46 ? -0.781 18.766 14.938 1 91.69 46 THR B N 1
ATOM 1562 C CA . THR B 1 46 ? 0.56 18.266 15.211 1 91.69 46 THR B CA 1
ATOM 1563 C C . THR B 1 46 ? 1.119 18.859 16.5 1 91.69 46 THR B C 1
ATOM 1565 O O . THR B 1 46 ? 0.477 19.719 17.109 1 91.69 46 THR B O 1
ATOM 1568 N N . LYS B 1 47 ? 2.314 18.344 16.844 1 89.5 47 LYS B N 1
ATOM 1569 C CA . LYS B 1 47 ? 2.98 18.891 18.031 1 89.5 47 LYS B CA 1
ATOM 1570 C C . LYS B 1 47 ? 3.273 20.375 17.859 1 89.5 47 LYS B C 1
ATOM 1572 O O . LYS B 1 47 ? 3.318 21.125 18.844 1 89.5 47 LYS B O 1
ATOM 1577 N N . THR B 1 48 ? 3.459 20.844 16.672 1 89.94 48 THR B N 1
ATOM 1578 C CA . THR B 1 48 ? 3.76 22.25 16.375 1 89.94 48 THR B CA 1
ATOM 1579 C C . THR B 1 48 ? 2.479 23.031 16.094 1 89.94 48 THR B C 1
ATOM 1581 O O . THR B 1 48 ? 2.514 24.078 15.453 1 89.94 48 THR B O 1
ATOM 1584 N N . ASP B 1 49 ? 1.34 22.453 16.344 1 90.44 49 ASP B N 1
ATOM 1585 C CA . ASP B 1 49 ? 0.029 23.094 16.281 1 90.44 49 ASP B CA 1
ATOM 1586 C C . ASP B 1 49 ? -0.395 23.312 14.828 1 90.44 49 ASP B C 1
ATOM 1588 O O . ASP B 1 49 ? -1.036 24.328 14.516 1 90.44 49 ASP B O 1
ATOM 1592 N N . LYS B 1 50 ? 0.144 22.516 14.008 1 93 50 LYS B N 1
ATOM 1593 C CA . LYS B 1 50 ? -0.319 22.547 12.625 1 93 50 LYS B CA 1
ATOM 1594 C C . LYS B 1 50 ? -1.453 21.547 12.398 1 93 50 LYS B C 1
ATOM 1596 O O . LYS B 1 50 ? -1.367 20.391 12.82 1 93 50 LYS B O 1
ATOM 1601 N N . GLU B 1 51 ? -2.412 22.062 11.711 1 94.56 51 GLU B N 1
ATOM 1602 C CA . GLU B 1 51 ? -3.59 21.234 11.484 1 94.56 51 GLU B CA 1
ATOM 1603 C C . GLU B 1 51 ? -3.328 20.188 10.406 1 94.56 51 GLU B C 1
ATOM 1605 O O . GLU B 1 51 ? -2.662 20.469 9.414 1 94.56 51 GLU B O 1
ATOM 1610 N N . PHE B 1 52 ? -3.787 18.953 10.633 1 97.38 52 PHE B N 1
ATOM 1611 C CA . PHE B 1 52 ? -3.861 17.938 9.586 1 97.38 52 PHE B CA 1
ATOM 1612 C C . PHE B 1 52 ? -5.156 17.141 9.703 1 97.38 52 PHE B C 1
ATOM 1614 O O . PHE B 1 52 ? -5.859 17.219 10.711 1 97.38 52 PHE B O 1
ATOM 1621 N N . VAL B 1 53 ? -5.535 16.469 8.656 1 98.5 53 VAL B N 1
ATOM 1622 C CA . VAL B 1 53 ? -6.801 15.742 8.609 1 98.5 53 VAL B CA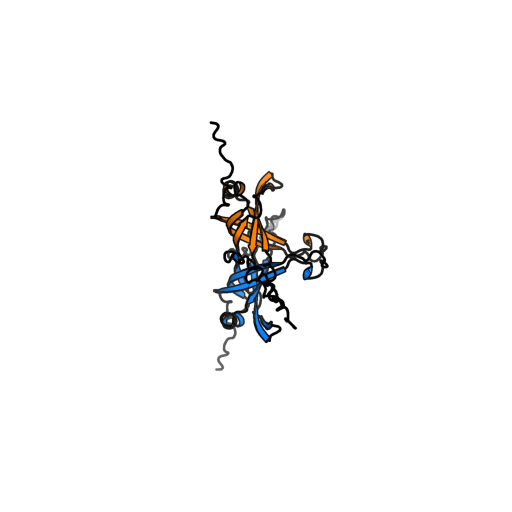 1
ATOM 1623 C C . VAL B 1 53 ? -6.535 14.25 8.453 1 98.5 53 VAL B C 1
ATOM 1625 O O . VAL B 1 53 ? -5.66 13.844 7.684 1 98.5 53 VAL B O 1
ATOM 1628 N N . VAL B 1 54 ? -7.25 13.461 9.227 1 98.56 54 VAL B N 1
ATOM 1629 C CA . VAL B 1 54 ? -7.203 12.008 9.109 1 98.56 54 VAL B CA 1
ATOM 1630 C C . VAL B 1 54 ? -8.547 11.484 8.609 1 98.56 54 VAL B C 1
ATOM 1632 O O . VAL B 1 54 ? -9.602 11.867 9.125 1 98.56 54 VAL B O 1
ATOM 1635 N N . TYR B 1 55 ? -8.523 10.656 7.602 1 98.69 55 TYR B N 1
ATOM 1636 C CA . TYR B 1 55 ? -9.742 10 7.121 1 98.69 55 TYR B CA 1
ATOM 1637 C C . TYR B 1 55 ? -9.469 8.539 6.781 1 98.69 55 TYR B C 1
ATOM 1639 O O . TYR B 1 55 ? -8.32 8.141 6.586 1 98.69 55 TYR B O 1
ATOM 1647 N N . THR B 1 56 ? -10.5 7.77 6.832 1 98.44 56 THR B N 1
ATOM 1648 C CA . THR B 1 56 ? -10.367 6.328 6.637 1 98.44 56 THR B CA 1
ATOM 1649 C C . THR B 1 56 ? -11.242 5.855 5.477 1 98.44 56 THR B C 1
ATOM 1651 O O . THR B 1 56 ? -12.43 6.184 5.414 1 98.44 56 THR B O 1
ATOM 1654 N N . VAL B 1 57 ? -10.656 5.094 4.613 1 97.88 57 VAL B N 1
ATOM 1655 C CA . VAL B 1 57 ? -11.359 4.555 3.451 1 97.88 57 VAL B CA 1
ATOM 1656 C C . VAL B 1 57 ? -11.477 3.035 3.58 1 97.88 57 VAL B C 1
ATOM 1658 O O . VAL B 1 57 ? -10.477 2.346 3.801 1 97.88 57 VAL B O 1
ATOM 1661 N N . ALA B 1 58 ? -12.664 2.572 3.432 1 96 58 ALA B N 1
ATOM 1662 C CA . ALA B 1 58 ? -12.922 1.135 3.441 1 96 58 ALA B CA 1
ATOM 1663 C C . ALA B 1 58 ? -12.883 0.561 2.027 1 96 58 ALA B C 1
ATOM 1665 O O . ALA B 1 58 ? -13.523 1.089 1.118 1 96 58 ALA B O 1
ATOM 1666 N N . THR B 1 59 ? -12.117 -0.466 1.823 1 94.75 59 THR B N 1
ATOM 1667 C CA . THR B 1 59 ? -12.125 -1.203 0.565 1 94.75 59 THR B CA 1
ATOM 1668 C C . THR B 1 59 ? -12.367 -2.689 0.81 1 94.75 59 THR B C 1
ATOM 1670 O O . THR B 1 59 ? -11.992 -3.223 1.854 1 94.75 59 THR B O 1
ATOM 1673 N N . GLN B 1 60 ? -12.961 -3.225 -0.133 1 88.44 60 GLN B N 1
ATOM 1674 C CA . GLN B 1 60 ? -13.141 -4.672 -0.083 1 88.44 60 GLN B CA 1
ATOM 1675 C C . GLN B 1 60 ? -12.023 -5.391 -0.839 1 88.44 60 GLN B C 1
ATOM 1677 O O . GLN B 1 60 ? -11.617 -4.953 -1.918 1 88.44 60 GLN B O 1
ATOM 1682 N N . ASN B 1 61 ? -11.586 -6.355 -0.178 1 77.5 61 ASN B N 1
ATOM 1683 C CA . ASN B 1 61 ? -10.523 -7.109 -0.835 1 77.5 61 ASN B CA 1
ATOM 1684 C C . ASN B 1 61 ? -11.062 -7.941 -1.996 1 77.5 61 ASN B C 1
ATOM 1686 O O . ASN B 1 61 ? -12.148 -8.508 -1.904 1 77.5 61 ASN B O 1
ATOM 1690 N N . TYR B 1 62 ? -10.43 -7.785 -3.18 1 73.56 62 TYR B N 1
ATOM 1691 C CA . TYR B 1 62 ? -10.773 -8.602 -4.336 1 73.56 62 TYR B CA 1
ATOM 1692 C C . TYR B 1 62 ? -9.578 -9.445 -4.781 1 73.56 62 TYR B C 1
ATOM 1694 O O . TYR B 1 62 ? -8.438 -8.977 -4.754 1 73.56 62 TYR B O 1
ATOM 1702 N N . PRO B 1 63 ? -9.812 -10.586 -5.199 1 65.69 63 PRO B N 1
ATOM 1703 C CA . PRO B 1 63 ? -11.023 -11.406 -5.289 1 65.69 63 PRO B CA 1
ATOM 1704 C C . PRO B 1 63 ? -11.484 -11.922 -3.93 1 65.69 63 PRO B C 1
ATOM 1706 O O . PRO B 1 63 ? -10.68 -12.055 -3.006 1 65.69 63 PRO B O 1
ATOM 1709 N N . PRO B 1 64 ? -12.789 -12.086 -3.891 1 66.44 64 PRO B N 1
ATOM 1710 C CA . PRO B 1 64 ? -13.305 -12.656 -2.643 1 66.44 64 PRO B CA 1
ATOM 1711 C C . PRO B 1 64 ? -12.836 -14.086 -2.406 1 66.44 64 PRO B C 1
ATOM 1713 O O . PRO B 1 64 ? -12.445 -14.773 -3.352 1 66.44 64 PRO B O 1
ATOM 1716 N N . PRO B 1 65 ? -12.773 -14.383 -1.136 1 66.75 65 PRO B N 1
ATOM 1717 C CA . PRO B 1 65 ? -12.383 -15.766 -0.847 1 66.75 65 PRO B CA 1
ATOM 1718 C C . PRO B 1 65 ? -13.289 -16.797 -1.531 1 66.75 65 PRO B C 1
ATOM 1720 O O . PRO B 1 65 ? -14.453 -16.484 -1.83 1 66.75 65 PRO B O 1
ATOM 1723 N N . PRO B 1 66 ? -12.562 -17.844 -1.938 1 65.5 66 PRO B N 1
ATOM 1724 C CA . PRO B 1 66 ? -13.375 -18.891 -2.568 1 65.5 66 PRO B CA 1
ATOM 1725 C C . PRO B 1 66 ? -14.484 -19.422 -1.651 1 65.5 66 PRO B C 1
ATOM 1727 O O . PRO B 1 66 ? -14.391 -19.281 -0.429 1 65.5 66 PRO B O 1
ATOM 1730 N N . PRO B 1 67 ? -15.555 -19.766 -2.287 1 65.94 67 PRO B N 1
ATOM 1731 C CA . PRO B 1 67 ? -16.656 -20.297 -1.482 1 65.94 67 PRO B CA 1
ATOM 1732 C C . PRO B 1 67 ? -16.219 -21.469 -0.599 1 65.94 67 PRO B C 1
ATOM 1734 O O . PRO B 1 67 ? -15.32 -22.219 -0.97 1 65.94 67 PRO B O 1
ATOM 1737 N N . GLY B 1 68 ? -16.594 -21.438 0.602 1 63.25 68 GLY B N 1
ATOM 1738 C CA . GLY B 1 68 ? -16.312 -22.547 1.501 1 63.25 68 GLY B CA 1
ATOM 1739 C C . GLY B 1 68 ? -16.953 -23.844 1.058 1 63.25 68 GLY B C 1
ATOM 1740 O O . GLY B 1 68 ? -17.625 -23.891 0.028 1 63.25 68 GLY B O 1
ATOM 1741 N N . PRO B 1 69 ? -16.547 -24.906 1.763 1 68.31 69 PRO B N 1
ATOM 1742 C CA . PRO B 1 69 ? -17.141 -26.203 1.452 1 68.31 69 PRO B CA 1
ATOM 1743 C C . PRO B 1 69 ? -18.672 -26.172 1.445 1 68.31 69 PRO B C 1
ATOM 1745 O O . PRO B 1 69 ? -19.312 -26.938 0.713 1 68.31 69 PRO B O 1
ATOM 1748 N N . ASP B 1 70 ? -19.141 -25.328 2.254 1 69.31 70 ASP B N 1
ATOM 1749 C CA . ASP B 1 70 ? -20.594 -25.234 2.359 1 69.31 70 ASP B CA 1
ATOM 1750 C C . ASP B 1 70 ? -21.172 -24.312 1.281 1 69.31 70 ASP B C 1
ATOM 1752 O O . ASP B 1 70 ? -22.391 -24.125 1.204 1 69.31 70 ASP B O 1
ATOM 1756 N N . GLY B 1 71 ? -20.344 -23.906 0.417 1 66.38 71 GLY B N 1
ATOM 1757 C CA . GLY B 1 71 ? -20.781 -23.031 -0.655 1 66.38 71 GLY B CA 1
ATOM 1758 C C . GLY B 1 71 ? -20.875 -21.578 -0.237 1 66.38 71 GLY B C 1
ATOM 1759 O O . GLY B 1 71 ? -21.203 -20.703 -1.048 1 66.38 71 GLY B O 1
ATOM 1760 N N . GLU B 1 72 ? -20.891 -21.469 1.08 1 63.12 72 GLU B N 1
ATOM 1761 C CA . GLU B 1 72 ? -21.031 -20.094 1.577 1 63.12 72 GLU B CA 1
ATOM 1762 C C . GLU B 1 72 ? -19.719 -19.328 1.444 1 63.12 72 GLU B C 1
ATOM 1764 O O . GLU B 1 72 ? -18.641 -19.891 1.694 1 63.12 72 GLU B O 1
ATOM 1769 N N . ARG B 1 73 ? -19.797 -18.219 0.68 1 60.41 73 ARG B N 1
ATOM 1770 C CA . ARG B 1 73 ? -18.609 -17.375 0.529 1 60.41 73 ARG B CA 1
ATOM 1771 C C . ARG B 1 73 ? -18.328 -16.594 1.802 1 60.41 73 ARG B C 1
ATOM 1773 O O . ARG B 1 73 ? -19.25 -15.992 2.377 1 60.41 73 ARG B O 1
ATOM 1780 N N . MET B 1 74 ? -17.281 -16.875 2.434 1 63.34 74 MET B N 1
ATOM 1781 C CA . MET B 1 74 ? -16.875 -16.047 3.568 1 63.34 74 MET B CA 1
ATOM 1782 C C . MET B 1 74 ? -16.875 -14.562 3.189 1 63.34 74 MET B C 1
ATOM 1784 O O . MET B 1 74 ? -16.516 -14.211 2.061 1 63.34 74 MET B O 1
ATOM 1788 N N . PRO B 1 75 ? -17.688 -13.812 4.027 1 61.03 75 PRO B N 1
ATOM 1789 C CA . PRO B 1 75 ? -17.719 -12.383 3.715 1 61.03 75 PRO B CA 1
ATOM 1790 C C . PRO B 1 75 ? -16.328 -11.828 3.393 1 61.03 75 PRO B C 1
ATOM 1792 O O . PRO B 1 75 ? -15.328 -12.266 3.977 1 61.03 75 PRO B O 1
ATOM 1795 N N . SER B 1 76 ? -16.297 -11.125 2.291 1 63.19 76 SER B N 1
ATOM 1796 C CA . SER B 1 76 ? -15.039 -10.469 1.929 1 63.19 76 SER B CA 1
ATOM 1797 C C . SER B 1 76 ? -14.562 -9.539 3.033 1 63.19 76 SER B C 1
ATOM 1799 O O . SER B 1 76 ? -15.359 -8.781 3.602 1 63.19 76 SER B O 1
ATOM 1801 N N . LYS B 1 77 ? -13.398 -9.766 3.449 1 76.69 77 LYS B N 1
ATOM 1802 C CA . LYS B 1 77 ? -12.836 -8.898 4.484 1 76.69 77 LYS B CA 1
ATOM 1803 C C . LYS B 1 77 ? -12.547 -7.504 3.934 1 76.69 77 LYS B C 1
ATOM 1805 O O . LYS B 1 77 ? -12.242 -7.352 2.748 1 76.69 77 LYS B O 1
ATOM 1810 N N . SER B 1 78 ? -12.992 -6.535 4.645 1 85.75 78 SER B N 1
ATOM 1811 C CA . SER B 1 78 ? -12.711 -5.145 4.305 1 85.75 78 SER B CA 1
ATOM 1812 C C . SER B 1 78 ? -11.383 -4.684 4.895 1 85.75 78 SER B C 1
ATOM 1814 O O . SER B 1 78 ? -10.953 -5.18 5.938 1 85.75 78 SER B O 1
ATOM 1816 N N . THR B 1 79 ? -10.75 -3.895 4.105 1 91.88 79 THR B N 1
ATOM 1817 C CA . THR B 1 79 ? -9.57 -3.195 4.602 1 91.88 79 THR B CA 1
ATOM 1818 C C . THR B 1 79 ? -9.891 -1.731 4.891 1 91.88 79 THR B C 1
ATOM 1820 O O . THR B 1 79 ? -10.555 -1.066 4.09 1 91.88 79 THR B O 1
ATOM 1823 N N . TRP B 1 80 ? -9.469 -1.265 6.09 1 94.88 80 TRP B N 1
ATOM 1824 C CA . TRP B 1 80 ? -9.625 0.13 6.484 1 94.88 80 TRP B CA 1
ATOM 1825 C C . TRP B 1 80 ? -8.305 0.887 6.359 1 94.88 80 TRP B C 1
ATOM 1827 O O . TRP B 1 80 ? -7.363 0.635 7.113 1 94.88 80 TRP B O 1
ATOM 1837 N N . HIS B 1 81 ? -8.242 1.768 5.418 1 97.5 81 HIS B N 1
ATOM 1838 C CA . HIS B 1 81 ? -7.027 2.533 5.148 1 97.5 81 HIS B CA 1
ATOM 1839 C C . HIS B 1 81 ? -7.07 3.893 5.836 1 97.5 81 HIS B C 1
ATOM 1841 O O . HIS B 1 81 ? -7.895 4.742 5.492 1 97.5 81 HIS B O 1
ATOM 1847 N N . ARG B 1 82 ? -6.18 4.078 6.754 1 98.06 82 ARG B N 1
ATOM 1848 C CA . ARG B 1 82 ? -6.082 5.359 7.449 1 98.06 82 ARG B CA 1
ATOM 1849 C C . ARG B 1 82 ? -5.113 6.297 6.738 1 98.06 82 ARG B C 1
ATOM 1851 O O . ARG B 1 82 ? -3.92 6.008 6.641 1 98.06 82 ARG B O 1
ATOM 1858 N N . ILE B 1 83 ? -5.609 7.445 6.27 1 98.62 83 ILE B N 1
ATOM 1859 C CA . ILE B 1 83 ? -4.812 8.375 5.477 1 98.62 83 ILE B CA 1
ATOM 1860 C C . ILE B 1 83 ? -4.695 9.711 6.207 1 98.62 83 ILE B C 1
ATOM 1862 O O . ILE B 1 83 ? -5.672 10.195 6.789 1 98.62 83 ILE B O 1
ATOM 1866 N N . MET B 1 84 ? -3.488 10.312 6.133 1 98.19 84 MET B N 1
ATOM 1867 C CA . MET B 1 84 ? -3.246 11.609 6.766 1 98.19 84 MET B CA 1
ATOM 1868 C C . MET B 1 84 ? -2.979 12.68 5.719 1 98.19 84 MET B C 1
ATOM 1870 O O . MET B 1 84 ? -2.16 12.484 4.816 1 98.19 84 MET B O 1
ATOM 1874 N N . SER B 1 85 ? -3.596 13.805 5.816 1 98.31 85 SER B N 1
ATOM 1875 C CA . SER B 1 85 ? -3.379 14.945 4.93 1 98.31 85 SER B CA 1
ATOM 1876 C C . SER B 1 85 ? -2.754 16.109 5.676 1 98.31 85 SER B C 1
ATOM 1878 O O . SER B 1 85 ? -3.316 16.609 6.656 1 98.31 85 SER B O 1
ATOM 1880 N N . PHE B 1 86 ? -1.651 16.594 5.129 1 95.56 86 PHE B N 1
ATOM 1881 C CA . PHE B 1 86 ? -0.969 17.75 5.719 1 95.56 86 PHE B CA 1
ATOM 1882 C C . PHE B 1 86 ? -1.052 18.953 4.801 1 95.56 86 PHE B C 1
ATOM 1884 O O . PHE B 1 86 ? -0.394 19.969 5.039 1 95.56 86 PHE B O 1
ATOM 1891 N N . SER B 1 87 ? -1.81 18.875 3.783 1 95.12 87 SER B N 1
ATOM 1892 C CA . SER B 1 87 ? -1.994 19.953 2.822 1 95.12 87 SER B CA 1
ATOM 1893 C C . SER B 1 87 ? -3.115 20.891 3.256 1 95.12 87 SER B C 1
ATOM 1895 O O . SER B 1 87 ? -4.281 20.5 3.297 1 95.12 87 SER B O 1
ATOM 1897 N N . ASP B 1 88 ? -2.793 22.094 3.373 1 94 88 ASP B N 1
ATOM 1898 C CA . ASP B 1 88 ? -3.793 23.062 3.809 1 94 88 ASP B CA 1
ATOM 1899 C C . ASP B 1 88 ? -4.941 23.156 2.805 1 94 88 ASP B C 1
ATOM 1901 O O . ASP B 1 88 ? -6.109 23.203 3.193 1 94 88 ASP B O 1
ATOM 1905 N N . ASN B 1 89 ? -4.57 23.203 1.593 1 95.19 89 ASN B N 1
ATOM 1906 C CA . ASN B 1 89 ? -5.582 23.312 0.549 1 95.19 89 ASN B CA 1
ATOM 1907 C C . ASN B 1 89 ? -6.516 22.109 0.536 1 95.19 89 ASN B C 1
ATOM 1909 O O . ASN B 1 89 ? -7.73 22.25 0.4 1 95.19 89 ASN B O 1
ATOM 1913 N N . ALA B 1 90 ? -5.969 20.922 0.726 1 96.56 90 ALA B N 1
ATOM 1914 C CA . ALA B 1 90 ? -6.773 19.703 0.725 1 96.56 90 ALA B CA 1
ATOM 1915 C C . ALA B 1 90 ? -7.641 19.609 1.978 1 96.56 90 ALA B C 1
ATOM 1917 O O . ALA B 1 90 ? -8.773 19.141 1.922 1 96.56 90 ALA B O 1
ATOM 1918 N N . ASN B 1 91 ? -7.105 20.109 3.037 1 96.94 91 ASN B N 1
ATOM 1919 C CA . ASN B 1 91 ? -7.781 19.969 4.324 1 96.94 91 ASN B CA 1
ATOM 1920 C C . ASN B 1 91 ? -9.109 20.719 4.352 1 96.94 91 ASN B C 1
ATOM 1922 O O . ASN B 1 91 ? -10.07 20.266 4.977 1 96.94 91 ASN B O 1
ATOM 1926 N N . LYS B 1 92 ? -9.211 21.828 3.703 1 94.94 92 LYS B N 1
ATOM 1927 C CA . LYS B 1 92 ? -10.438 22.609 3.635 1 94.94 92 LYS B CA 1
ATOM 1928 C C . LYS B 1 92 ? -11.57 21.797 3.021 1 94.94 92 LYS B C 1
ATOM 1930 O O . LYS B 1 92 ? -12.727 21.891 3.449 1 94.94 92 LYS B O 1
ATOM 1935 N N . PHE B 1 93 ? -11.227 21.062 2.117 1 96.44 93 PHE B N 1
ATOM 1936 C CA . PHE B 1 93 ? -12.188 20.234 1.406 1 96.44 93 PHE B CA 1
ATOM 1937 C C . PHE B 1 93 ? -12.469 18.953 2.178 1 96.44 93 PHE B C 1
ATOM 1939 O O . PHE B 1 93 ? -13.625 18.578 2.371 1 96.44 93 PHE B O 1
ATOM 1946 N N . LEU B 1 94 ? -11.492 18.266 2.713 1 97.75 94 LEU B N 1
ATOM 1947 C CA . LEU B 1 94 ? -11.57 16.953 3.35 1 97.75 94 LEU B CA 1
ATOM 1948 C C . LEU B 1 94 ? -12.398 17.016 4.633 1 97.75 94 LEU B C 1
ATOM 1950 O O . LEU B 1 94 ? -13.148 16.094 4.945 1 97.75 94 LEU B O 1
ATOM 1954 N N . ARG B 1 95 ? -12.273 18.047 5.301 1 96.19 95 ARG B N 1
ATOM 1955 C CA . ARG B 1 95 ? -12.898 18.156 6.613 1 96.19 95 ARG B CA 1
ATOM 1956 C C . ARG B 1 95 ? -14.422 18.172 6.496 1 96.19 95 ARG B C 1
ATOM 1958 O O . ARG B 1 95 ? -15.125 17.891 7.465 1 96.19 95 ARG B O 1
ATOM 1965 N N . ASN B 1 96 ? -14.961 18.484 5.34 1 95.44 96 ASN B N 1
ATOM 1966 C CA . ASN B 1 96 ? -16.406 18.609 5.164 1 95.44 96 ASN B CA 1
ATOM 1967 C C . ASN B 1 96 ? -17.016 17.359 4.539 1 95.44 96 ASN B C 1
ATOM 1969 O O . ASN B 1 96 ? -18.219 17.297 4.301 1 95.44 96 ASN B O 1
ATOM 1973 N N . MET B 1 97 ? -16.188 16.453 4.309 1 96.69 97 MET B N 1
ATOM 1974 C CA . MET B 1 97 ? -16.703 15.219 3.736 1 96.69 97 MET B CA 1
ATOM 1975 C C . MET B 1 97 ? -17.469 14.414 4.781 1 96.69 97 MET B C 1
ATOM 1977 O O . MET B 1 97 ? -17.25 14.578 5.98 1 96.69 97 MET B O 1
ATOM 1981 N N . LYS B 1 98 ? -18.328 13.508 4.188 1 96.44 98 LYS B N 1
ATOM 1982 C CA . LYS B 1 98 ? -19.203 12.773 5.086 1 96.44 98 LYS B CA 1
ATOM 1983 C C . LYS B 1 98 ? -19 11.266 4.949 1 96.44 98 LYS B C 1
ATOM 1985 O O . LYS B 1 98 ? -18.719 10.766 3.854 1 96.44 98 LYS B O 1
ATOM 1990 N N . LYS B 1 99 ? -19.219 10.68 6.066 1 96.94 99 LYS B N 1
ATOM 1991 C CA . LYS B 1 99 ? -19.219 9.219 6.066 1 96.94 99 LYS B CA 1
ATOM 1992 C C . LYS B 1 99 ? -20.094 8.672 4.945 1 96.94 99 LYS B C 1
ATOM 1994 O O . LYS B 1 99 ? -21.188 9.188 4.688 1 96.94 99 LYS B O 1
ATOM 1999 N N . GLY B 1 100 ? -19.578 7.602 4.285 1 95.94 100 GLY B N 1
ATOM 2000 C CA . GLY B 1 100 ? -20.375 6.941 3.268 1 95.94 100 GLY B CA 1
ATOM 2001 C C . GLY B 1 100 ? -20.078 7.426 1.863 1 95.94 100 GLY B C 1
ATOM 2002 O O . GLY B 1 100 ? -20.484 6.797 0.883 1 95.94 100 GLY B O 1
ATOM 2003 N N . SER B 1 101 ? -19.406 8.555 1.725 1 96.75 101 SER B N 1
ATOM 2004 C CA . SER B 1 101 ? -19.016 9.039 0.407 1 96.75 101 SER B CA 1
ATOM 2005 C C . SER B 1 101 ? -18.109 8.039 -0.302 1 96.75 101 SER B C 1
ATOM 2007 O O . SER B 1 101 ? -17.203 7.465 0.313 1 96.75 101 SER B O 1
ATOM 2009 N N . LYS B 1 102 ? -18.422 7.789 -1.573 1 96.75 102 LYS B N 1
ATOM 2010 C CA . LYS B 1 102 ? -17.484 7.023 -2.4 1 96.75 102 LYS B CA 1
ATOM 2011 C C . LYS B 1 102 ? -16.375 7.918 -2.951 1 96.75 102 LYS B C 1
ATOM 2013 O O . LYS B 1 102 ? -16.656 8.984 -3.502 1 96.75 102 LYS B O 1
ATOM 2018 N N . VAL B 1 103 ? -15.125 7.441 -2.826 1 98.12 103 VAL B N 1
ATOM 2019 C CA . VAL B 1 103 ? -14.023 8.344 -3.158 1 98.12 103 VAL B CA 1
ATOM 2020 C C . VAL B 1 103 ? -12.945 7.59 -3.934 1 98.12 103 VAL B C 1
ATOM 2022 O O . VAL B 1 103 ? -12.812 6.375 -3.791 1 98.12 103 VAL B O 1
ATOM 2025 N N . TYR B 1 104 ? -12.266 8.266 -4.793 1 98.44 104 TYR B N 1
ATOM 2026 C CA . TYR B 1 104 ? -10.953 7.938 -5.348 1 98.44 104 TYR B CA 1
ATOM 2027 C C . TYR B 1 104 ? -9.844 8.633 -4.578 1 98.44 104 TYR B C 1
ATOM 2029 O O . TYR B 1 104 ? -9.891 9.852 -4.375 1 98.44 104 TYR B O 1
ATOM 2037 N N . VAL B 1 105 ? -8.836 7.898 -4.105 1 98.69 105 VAL B N 1
ATOM 2038 C CA . VAL B 1 105 ? -7.777 8.484 -3.287 1 98.69 105 VAL B CA 1
ATOM 2039 C C . VAL B 1 105 ? -6.414 8.039 -3.805 1 98.69 105 VAL B C 1
ATOM 2041 O O . VAL B 1 105 ? -6.223 6.867 -4.141 1 98.69 105 VAL B O 1
ATOM 2044 N N . GLU B 1 106 ? -5.504 8.906 -3.924 1 98.5 106 GLU B N 1
ATOM 2045 C CA . GLU B 1 106 ? -4.078 8.641 -4.078 1 98.5 106 GLU B CA 1
ATOM 2046 C C . GLU B 1 106 ? -3.307 9.016 -2.816 1 98.5 106 GLU B C 1
ATOM 2048 O O . GLU B 1 106 ? -3.477 10.117 -2.285 1 98.5 106 GLU B O 1
ATOM 2053 N N . ALA B 1 107 ? -2.461 8.148 -2.369 1 98.12 107 ALA B N 1
ATOM 2054 C CA . ALA B 1 107 ? -1.682 8.406 -1.162 1 98.12 107 ALA B CA 1
ATOM 2055 C C . ALA B 1 107 ? -0.269 7.84 -1.291 1 98.12 107 ALA B C 1
ATOM 2057 O O . ALA B 1 107 ? -0.074 6.758 -1.85 1 98.12 107 ALA B O 1
ATOM 2058 N N . ASN B 1 108 ? 0.658 8.586 -0.84 1 96.5 108 ASN B N 1
ATOM 2059 C CA . ASN B 1 108 ? 1.998 8.031 -0.687 1 96.5 108 ASN B CA 1
ATOM 2060 C C . ASN B 1 108 ? 2.018 6.883 0.321 1 96.5 108 ASN B C 1
ATOM 2062 O O . ASN B 1 108 ? 1.388 6.969 1.376 1 96.5 108 ASN B O 1
ATOM 2066 N N . PHE B 1 109 ? 2.697 5.871 -0.052 1 96.38 109 PHE B N 1
ATOM 2067 C CA . PHE B 1 109 ? 2.756 4.66 0.761 1 96.38 109 PHE B CA 1
ATOM 2068 C C . PHE B 1 109 ? 4.133 4.5 1.394 1 96.38 109 PHE B C 1
ATOM 2070 O O . PHE B 1 109 ? 5.141 4.426 0.688 1 96.38 109 PHE B O 1
ATOM 2077 N N . GLU B 1 110 ? 4.148 4.43 2.674 1 92.5 110 GLU B N 1
ATOM 2078 C CA . GLU B 1 110 ? 5.383 4.172 3.41 1 92.5 110 GLU B CA 1
ATOM 2079 C C . GLU B 1 110 ? 5.215 3.008 4.383 1 92.5 110 GLU B C 1
ATOM 2081 O O . GLU B 1 110 ? 4.246 2.965 5.145 1 92.5 110 GLU B O 1
ATOM 2086 N N . LEU B 1 111 ? 6.145 2.104 4.328 1 92.62 111 LEU B N 1
ATOM 2087 C CA . LEU B 1 111 ? 6.148 0.947 5.215 1 92.62 111 LEU B CA 1
ATOM 2088 C C . LEU B 1 111 ? 7.309 1.019 6.199 1 92.62 111 LEU B C 1
ATOM 2090 O O . LEU B 1 111 ? 8.461 1.198 5.793 1 92.62 111 LEU B O 1
ATOM 2094 N N . ARG B 1 112 ? 6.988 0.866 7.43 1 88.44 112 ARG B N 1
ATOM 2095 C CA . ARG B 1 112 ? 8.016 0.774 8.461 1 88.44 112 ARG B CA 1
ATOM 2096 C C . ARG B 1 112 ? 8.031 -0.612 9.094 1 88.44 112 ARG B C 1
ATOM 2098 O O . ARG B 1 112 ? 7.035 -1.049 9.672 1 88.44 112 ARG B O 1
ATOM 2105 N N . GLU B 1 113 ? 9.125 -1.244 8.945 1 88.44 113 GLU B N 1
ATOM 2106 C CA . GLU B 1 113 ? 9.266 -2.584 9.516 1 88.44 113 GLU B CA 1
ATOM 2107 C C . GLU B 1 113 ? 9.477 -2.525 11.023 1 88.44 113 GLU B C 1
ATOM 2109 O O . GLU B 1 113 ? 9.992 -1.537 11.547 1 88.44 113 GLU B O 1
ATOM 2114 N N . PRO B 1 114 ? 9.133 -3.605 11.633 1 87.75 114 PRO B N 1
ATOM 2115 C CA . PRO B 1 114 ? 9.344 -3.637 13.086 1 87.75 114 PRO B CA 1
ATOM 2116 C C . PRO B 1 114 ? 10.812 -3.475 13.469 1 87.75 114 PRO B C 1
ATOM 2118 O O . PRO B 1 114 ? 11.695 -3.98 12.766 1 87.75 114 PRO B O 1
ATOM 2121 N N . GLU B 1 115 ? 10.906 -2.777 14.555 1 87.25 115 GLU B N 1
ATOM 2122 C CA . GLU B 1 115 ? 12.258 -2.676 15.102 1 87.25 115 GLU B CA 1
ATOM 2123 C C . GLU B 1 115 ? 12.703 -3.996 15.727 1 87.25 115 GLU B C 1
ATOM 2125 O O . GLU B 1 115 ? 11.953 -4.613 16.484 1 87.25 115 GLU B O 1
ATOM 2130 N N . PRO B 1 116 ? 13.875 -4.496 15.391 1 85 116 PRO B N 1
ATOM 2131 C CA . PRO B 1 116 ? 14.328 -5.82 15.828 1 85 116 PRO B CA 1
ATOM 2132 C C . PRO B 1 116 ? 14.297 -5.984 17.344 1 85 116 PRO B C 1
ATOM 2134 O O . PRO B 1 116 ? 13.953 -7.059 17.844 1 85 116 PRO B O 1
ATOM 2137 N N . ASP B 1 117 ? 14.523 -5.016 18.125 1 87.88 117 ASP B N 1
ATOM 2138 C CA . ASP B 1 117 ? 14.648 -5.18 19.562 1 87.88 117 ASP B CA 1
ATOM 2139 C C . ASP B 1 117 ? 13.391 -4.68 20.281 1 87.88 117 ASP B C 1
ATOM 2141 O O . ASP B 1 117 ? 13.344 -4.66 21.516 1 87.88 117 ASP B O 1
ATOM 2145 N N . ALA B 1 118 ? 12.438 -4.473 19.547 1 89.44 118 ALA B N 1
ATOM 2146 C CA . ALA B 1 118 ? 11.227 -3.932 20.156 1 89.44 118 ALA B CA 1
ATOM 2147 C C . ALA B 1 118 ? 10.25 -5.043 20.516 1 89.44 118 ALA B C 1
ATOM 2149 O O . ALA B 1 118 ? 10.211 -6.086 19.859 1 89.44 118 ALA B O 1
ATOM 2150 N N . ASP B 1 119 ? 9.555 -4.84 21.562 1 90.5 119 ASP B N 1
ATOM 2151 C CA . ASP B 1 119 ? 8.477 -5.738 21.969 1 90.5 119 ASP B CA 1
ATOM 2152 C C . ASP B 1 119 ? 7.398 -5.824 20.875 1 90.5 119 ASP B C 1
ATOM 2154 O O . ASP B 1 119 ? 6.824 -4.805 20.484 1 90.5 119 ASP B O 1
ATOM 2158 N N . PRO B 1 120 ? 7.098 -7.016 20.5 1 86.75 120 PRO B N 1
ATOM 2159 C CA . PRO B 1 120 ? 6.133 -7.188 19.406 1 86.75 120 PRO B CA 1
ATOM 2160 C C . PRO B 1 120 ? 4.734 -6.703 19.781 1 86.75 120 PRO B C 1
ATOM 2162 O O . PRO B 1 120 ? 3.881 -6.535 18.906 1 86.75 120 PRO B O 1
ATOM 2165 N N . SER B 1 121 ? 4.504 -6.461 20.984 1 84.88 121 SER B N 1
ATOM 2166 C CA . SER B 1 121 ? 3.186 -6.008 21.422 1 84.88 121 SER B CA 1
ATOM 2167 C C . SER B 1 121 ? 3.07 -4.488 21.344 1 84.88 121 SER B C 1
ATOM 2169 O O . SER B 1 121 ? 1.979 -3.934 21.484 1 84.88 121 SER B O 1
ATOM 2171 N N . THR B 1 122 ? 4.137 -3.871 21.031 1 87.5 122 THR B N 1
ATOM 2172 C CA . THR B 1 122 ? 4.141 -2.418 20.922 1 87.5 122 THR B CA 1
ATOM 2173 C C . THR B 1 122 ? 4.066 -1.992 19.453 1 87.5 122 THR B C 1
ATOM 2175 O O . THR B 1 122 ? 4.359 -2.785 18.562 1 87.5 122 THR B O 1
ATOM 2178 N N . PRO B 1 123 ? 3.67 -0.818 19.234 1 85.5 123 PRO B N 1
ATOM 2179 C CA . PRO B 1 123 ? 3.623 -0.336 17.859 1 85.5 123 PRO B CA 1
ATOM 2180 C C . PRO B 1 123 ? 4.984 -0.382 17.172 1 85.5 123 PRO B C 1
ATOM 2182 O O . PRO B 1 123 ? 5.066 -0.64 15.969 1 85.5 123 PRO B O 1
ATOM 2185 N N . GLN B 1 124 ? 5.945 -0.237 17.906 1 88.5 124 GLN B N 1
ATOM 2186 C CA . GLN B 1 124 ? 7.289 -0.236 17.344 1 88.5 124 GLN B CA 1
ATOM 2187 C C . GLN B 1 124 ? 7.707 -1.639 16.906 1 88.5 124 GLN B C 1
ATOM 2189 O O . GLN B 1 124 ? 8.617 -1.798 16.094 1 88.5 124 GLN B O 1
ATOM 2194 N N . GLY B 1 125 ? 7.086 -2.592 17.609 1 87.88 125 GLY B N 1
ATOM 2195 C CA . GLY B 1 125 ? 7.395 -3.971 17.266 1 87.88 125 GLY B CA 1
ATOM 2196 C C . GLY B 1 125 ? 6.488 -4.543 16.188 1 87.88 125 GLY B C 1
ATOM 2197 O O . GLY B 1 125 ? 6.531 -5.742 15.914 1 87.88 125 GLY B O 1
ATOM 2198 N N . GLN B 1 126 ? 5.648 -3.645 15.672 1 88.44 126 GLN B N 1
ATOM 2199 C CA . GLN B 1 126 ? 4.719 -4.066 14.625 1 88.44 126 GLN B CA 1
ATOM 2200 C C . GLN B 1 126 ? 4.984 -3.322 13.32 1 88.44 126 GLN B C 1
ATOM 2202 O O . GLN B 1 126 ? 5.516 -2.209 13.328 1 88.44 126 GLN B O 1
ATOM 2207 N N . ARG B 1 127 ? 4.637 -3.988 12.25 1 90.56 127 ARG B N 1
ATOM 2208 C CA . ARG B 1 127 ? 4.68 -3.316 10.953 1 90.56 127 ARG B CA 1
ATOM 2209 C C . ARG B 1 127 ? 3.713 -2.137 10.914 1 90.56 127 ARG B C 1
ATOM 2211 O O . ARG B 1 127 ? 2.557 -2.262 11.328 1 90.56 127 ARG B O 1
ATOM 2218 N N . GLN B 1 128 ? 4.242 -0.958 10.508 1 91.75 128 GLN B N 1
ATOM 2219 C CA . GLN B 1 128 ? 3.406 0.236 10.438 1 91.75 128 GLN B CA 1
ATOM 2220 C C . GLN B 1 128 ? 3.275 0.73 9 1 91.75 128 GLN B C 1
ATOM 2222 O O . GLN B 1 128 ? 4.254 0.732 8.242 1 91.75 128 GLN B O 1
ATOM 2227 N N . ILE B 1 129 ? 2.068 1.135 8.641 1 94.5 129 ILE B N 1
ATOM 2228 C CA . ILE B 1 129 ? 1.787 1.709 7.332 1 94.5 129 ILE B CA 1
ATOM 2229 C C . ILE B 1 129 ? 1.444 3.189 7.48 1 94.5 129 ILE B C 1
ATOM 2231 O O . ILE B 1 129 ? 0.559 3.553 8.258 1 94.5 129 ILE B O 1
ATOM 2235 N N . PHE B 1 130 ? 2.174 3.992 6.809 1 93.5 130 PHE B N 1
ATOM 2236 C CA . PHE B 1 130 ? 1.891 5.422 6.766 1 93.5 130 PHE B CA 1
ATOM 2237 C C . PHE B 1 130 ? 1.39 5.832 5.383 1 93.5 130 PHE B C 1
ATOM 2239 O O . PHE B 1 130 ? 2.096 5.66 4.387 1 93.5 130 PHE B O 1
ATOM 2246 N N . LEU B 1 131 ? 0.171 6.309 5.348 1 97.31 131 LEU B N 1
ATOM 2247 C CA . LEU B 1 131 ? -0.43 6.809 4.113 1 97.31 131 LEU B CA 1
ATOM 2248 C C . LEU B 1 131 ? -0.61 8.32 4.172 1 97.31 131 LEU B C 1
ATOM 2250 O O . LEU B 1 131 ? -1.357 8.828 5.012 1 97.31 131 LEU B O 1
ATOM 2254 N N . ARG B 1 132 ? 0.084 8.953 3.252 1 96.94 132 ARG B N 1
ATOM 2255 C CA . ARG B 1 132 ? -0.01 10.406 3.197 1 96.94 132 ARG B CA 1
ATOM 2256 C C . ARG B 1 132 ? -0.831 10.859 1.993 1 96.94 132 ARG B C 1
ATOM 2258 O O . ARG B 1 132 ? -0.507 10.523 0.853 1 96.94 132 ARG B O 1
ATOM 2265 N N . HIS B 1 133 ? -1.787 11.695 2.168 1 98.31 133 HIS B N 1
ATOM 2266 C CA . HIS B 1 133 ? -2.715 12.164 1.146 1 98.31 133 HIS B CA 1
ATOM 2267 C C . HIS B 1 133 ? -1.981 12.906 0.037 1 98.31 133 HIS B C 1
ATOM 2269 O O . HIS B 1 133 ? -1.158 13.789 0.311 1 98.31 133 HIS B O 1
ATOM 2275 N N . GLU B 1 134 ? -2.381 12.547 -1.21 1 96.94 134 GLU B N 1
ATOM 2276 C CA . GLU B 1 134 ? -1.875 13.305 -2.352 1 96.94 134 GLU B CA 1
ATOM 2277 C C . GLU B 1 134 ? -3.02 13.906 -3.162 1 96.94 134 GLU B C 1
ATOM 2279 O O . GLU B 1 134 ? -2.939 15.062 -3.596 1 96.94 134 GLU B O 1
ATOM 2284 N N . ASN B 1 135 ? -4.078 13.086 -3.381 1 98.06 135 ASN B N 1
ATOM 2285 C CA . ASN B 1 135 ? -5.223 13.523 -4.172 1 98.06 135 ASN B CA 1
ATOM 2286 C C . ASN B 1 135 ? -6.488 12.758 -3.797 1 98.06 135 ASN B C 1
ATOM 2288 O O . ASN B 1 135 ? -6.414 11.625 -3.311 1 98.06 135 ASN B O 1
ATOM 2292 N N . LEU B 1 136 ? -7.625 13.453 -4.066 1 98.25 136 LEU B N 1
ATOM 2293 C CA . LEU B 1 136 ? -8.906 12.805 -3.801 1 98.25 136 LEU B CA 1
ATOM 2294 C C . LEU B 1 136 ? -9.992 13.359 -4.719 1 98.25 136 LEU B C 1
ATOM 2296 O O . LEU B 1 136 ? -10.062 14.57 -4.941 1 98.25 136 LEU B O 1
ATOM 2300 N N . ARG B 1 137 ? -10.82 12.461 -5.176 1 97.94 137 ARG B N 1
ATOM 2301 C CA . ARG B 1 137 ? -12.031 12.805 -5.922 1 97.94 137 ARG B CA 1
ATOM 2302 C C . ARG B 1 137 ? -13.258 12.117 -5.332 1 97.94 137 ARG B C 1
ATOM 2304 O O . ARG B 1 137 ? -13.219 10.922 -5.035 1 97.94 137 ARG B O 1
ATOM 2311 N N . VAL B 1 138 ? -14.242 12.914 -5.234 1 97.12 138 VAL B N 1
ATOM 2312 C CA . VAL B 1 138 ? -15.5 12.336 -4.762 1 97.12 138 VAL B CA 1
ATOM 2313 C C . VAL B 1 138 ? -16.266 11.734 -5.934 1 97.12 138 VAL B C 1
ATOM 2315 O O . VAL B 1 138 ? -16.531 12.422 -6.93 1 97.12 138 VAL B O 1
ATOM 2318 N N . LEU B 1 139 ? -16.625 10.508 -5.805 1 96.44 139 LEU B N 1
ATOM 2319 C CA . LEU B 1 139 ? -17.344 9.828 -6.879 1 96.44 139 LEU B CA 1
ATOM 2320 C C . LEU B 1 139 ? -18.844 9.844 -6.629 1 96.44 139 LEU B C 1
ATOM 2322 O O . LEU B 1 139 ? -19.625 9.93 -7.574 1 96.44 139 LEU B O 1
ATOM 2326 N N . ASN B 1 140 ? -19.234 9.633 -5.418 1 93.06 140 ASN B N 1
ATOM 2327 C CA . ASN B 1 140 ? -20.641 9.664 -5.012 1 93.06 140 ASN B CA 1
ATOM 2328 C C . ASN B 1 140 ? -20.797 10.164 -3.582 1 93.06 140 ASN B C 1
ATOM 2330 O O . ASN B 1 140 ? -20.016 9.805 -2.701 1 93.06 140 ASN B O 1
ATOM 2334 N N . GLN B 1 141 ? -21.781 10.977 -3.438 1 89.88 141 GLN B N 1
ATOM 2335 C CA . GLN B 1 141 ? -22.109 11.438 -2.096 1 89.88 141 GLN B CA 1
ATOM 2336 C C . GLN B 1 141 ? -23.156 10.539 -1.436 1 89.88 141 GLN B C 1
ATOM 2338 O O . GLN B 1 141 ? -23.984 9.945 -2.121 1 89.88 141 GLN B O 1
ATOM 2343 N N . PRO B 1 142 ? -23 10.508 -0.181 1 86.12 142 PRO B N 1
ATOM 2344 C CA . PRO B 1 142 ? -24.031 9.711 0.485 1 86.12 142 PRO B CA 1
ATOM 2345 C C . PRO B 1 142 ? -25.422 10.336 0.36 1 86.12 142 PRO B C 1
ATOM 2347 O O . PRO B 1 142 ? -25.547 11.555 0.228 1 86.12 142 PRO B O 1
ATOM 2350 N N . LYS B 1 143 ? -26.453 9.484 0.079 1 70.5 143 LYS B N 1
ATOM 2351 C CA . LYS B 1 143 ? -27.828 9.961 -0.088 1 70.5 143 LYS B CA 1
ATOM 2352 C C . LYS B 1 143 ? -28.297 10.727 1.148 1 70.5 143 LYS B C 1
ATOM 2354 O O . LYS B 1 143 ? -28.031 10.312 2.277 1 70.5 143 LYS B O 1
ATOM 2359 N N . SER B 1 144 ? -28.391 12.047 1.041 1 66.06 144 SER B N 1
ATOM 2360 C CA . SER B 1 144 ? -29.016 12.828 2.109 1 66.06 144 SER B CA 1
ATOM 2361 C C . SER B 1 144 ? -30.359 12.234 2.504 1 66.06 144 SER B C 1
ATOM 2363 O O . SER B 1 144 ? -31.125 11.773 1.647 1 66.06 144 SER B O 1
ATOM 2365 N N . ASP B 1 145 ? -30.516 11.578 3.539 1 55.69 145 ASP B N 1
ATOM 2366 C CA . ASP B 1 145 ? -31.891 11.25 3.949 1 55.69 145 ASP B CA 1
ATOM 2367 C C . ASP B 1 145 ? -32.844 12.414 3.682 1 55.69 145 ASP B C 1
ATOM 2369 O O . ASP B 1 145 ? -32.594 13.539 4.121 1 55.69 145 ASP B O 1
ATOM 2373 N N . PRO B 1 146 ? -33.594 12.406 2.541 1 52.97 146 PRO B N 1
ATOM 2374 C CA . PRO B 1 146 ? -34.625 13.43 2.355 1 52.97 146 PRO B CA 1
ATOM 2375 C C . PRO B 1 146 ? -35.344 13.781 3.654 1 52.97 146 PRO B C 1
ATOM 2377 O O . PRO B 1 146 ? -36.281 14.578 3.646 1 52.97 146 PRO B O 1
ATOM 2380 N N . SER B 1 147 ? -35.219 12.945 4.664 1 48.88 147 SER B N 1
ATOM 2381 C CA . SER B 1 147 ? -36.281 13.086 5.668 1 48.88 147 SER B CA 1
ATOM 2382 C C . SER B 1 147 ? -36.156 14.422 6.395 1 48.88 147 SER B C 1
ATOM 2384 O O . SER B 1 147 ? -36.875 14.664 7.375 1 48.88 147 SER B O 1
ATOM 2386 N N . GLU B 1 148 ? -35.219 15.266 6.461 1 48.16 148 GLU B N 1
ATOM 2387 C CA . GLU B 1 148 ? -35.688 16.328 7.348 1 48.16 148 GLU B CA 1
ATOM 2388 C C . GLU B 1 148 ? -36.875 17.078 6.723 1 48.16 148 GLU B C 1
ATOM 2390 O O . GLU B 1 148 ? -36.719 17.719 5.688 1 48.16 148 GLU B O 1
ATOM 2395 N N . PRO B 1 149 ? -38.062 16.516 6.762 1 47.97 149 PRO B N 1
ATOM 2396 C CA . PRO B 1 149 ? -39.25 17.25 6.371 1 47.97 149 PRO B CA 1
ATOM 2397 C C . PRO B 1 149 ? -39.188 18.719 6.785 1 47.97 149 PRO B C 1
ATOM 2399 O O . PRO B 1 149 ? -38.781 19.031 7.906 1 47.97 149 PRO B O 1
ATOM 2402 N N . GLN B 1 150 ? -38.719 19.594 5.926 1 45.88 150 GLN B N 1
ATOM 2403 C CA . GLN B 1 150 ? -39.094 20.969 6.234 1 45.88 150 GLN B CA 1
ATOM 2404 C C . GLN B 1 150 ? -40.5 21.062 6.801 1 45.88 150 GLN B C 1
ATOM 2406 O O . GLN B 1 150 ? -41.469 20.625 6.156 1 45.88 150 GLN B O 1
ATOM 2411 N N . GLU B 1 151 ? -40.688 20.75 8.094 1 46.03 151 GLU B N 1
ATOM 2412 C CA . GLU B 1 151 ? -41.969 21.094 8.703 1 46.03 151 GLU B CA 1
ATOM 2413 C C . GLU B 1 151 ? -42.531 22.375 8.109 1 46.03 151 GLU B C 1
ATOM 2415 O O . GLU B 1 151 ? -41.938 23.438 8.25 1 46.03 151 GLU B O 1
ATOM 2420 N N . THR B 1 152 ? -43.031 22.312 6.902 1 44.88 152 THR B N 1
ATOM 2421 C CA . THR B 1 152 ? -43.844 23.406 6.441 1 44.88 152 THR B CA 1
ATOM 2422 C C . THR B 1 152 ? -44.75 23.906 7.566 1 44.88 152 THR B C 1
ATOM 2424 O O . THR B 1 152 ? -45.594 23.172 8.078 1 44.88 152 THR B O 1
ATOM 2427 N N . ILE B 1 153 ? -44.25 24.75 8.391 1 46.78 153 ILE B N 1
ATOM 2428 C CA . ILE B 1 153 ? -45.125 25.547 9.234 1 46.78 153 ILE B CA 1
ATOM 2429 C C . ILE B 1 153 ? -46.25 26.156 8.383 1 46.78 153 ILE B C 1
ATOM 2431 O O . ILE B 1 153 ? -45.969 26.953 7.473 1 46.78 153 ILE B O 1
ATOM 2435 N N . LEU B 1 154 ? -47.188 25.312 8.016 1 36.12 154 LEU B N 1
ATOM 2436 C CA . LEU B 1 154 ? -48.469 25.984 7.773 1 36.12 154 LEU B CA 1
ATOM 2437 C C . LEU B 1 154 ? -49.031 26.547 9.07 1 36.12 154 LEU B C 1
ATOM 2439 O O . LEU B 1 154 ? -48.938 25.906 10.117 1 36.12 154 LEU B O 1
#

Secondary structure (DSSP, 8-state):
------------------------TT-EEEEEEEEEESS--EEEE-TTS-EEEEEEEEEE-SSPPPBPTTS-B--PPEEEEEEEE--HHHHHHHTT--TT-EEEEEEEEEEEPPPTTS-TTSGGGS-EEEEEEEEEEEEE-----TT-------/------------------------TT-EEEEEEEEEESS--EEEE-TTS-EEEEEEEEEE-SSPPPBPTTS-B--PPEEEEEEEE--HHHHHHHTT--TT-EEEEEEEEEEEPPPTTS-TTSGGGS-EEEEEEEEEEEEE-----TTS------

Organism: Pleurotus ostreatus (NCBI:txid5322)

Sequence (308 aa):
MLGALRTAAVSRVAVRTFATSRPHASDVSKLILIGHLGRDPEVRLTKTDKEFVVYTVATQNYPPPPPGPDGERMPSKSTWHRIMSFSDNANKFLRNMKKGSKVYVEANFELREPEPDADPSTPQGQRQIFLRHENLRVLNQPKSDPSEPQETILMLGALRTAAVSRVAVRTFATSRPHASDVSKLILIGHLGRDPEVRLTKTDKEFVVYTVATQNYPPPPPGPDGERMPSKSTWHRIMSFSDNANKFLRNMKKGSKVYVEANFELREPEPDADPSTPQGQRQIFLRHENLRVLNQPKSDPSEPQETIL

Solvent-accessible surface area (backbone atoms only — not comparable to full-atom values): 17966 Å² total; per-residue (Å²): 135,86,77,78,79,76,78,78,77,77,76,77,78,78,73,74,74,70,75,69,71,61,70,70,88,71,42,37,44,35,38,36,36,21,29,27,27,74,42,57,36,41,80,45,66,45,96,84,69,44,70,31,31,39,39,36,35,36,25,56,46,78,78,58,57,69,56,38,98,82,61,51,53,56,76,56,59,66,33,77,44,64,34,37,30,75,45,69,77,56,40,70,57,50,60,73,43,54,45,53,19,29,33,38,37,36,22,42,49,39,66,42,73,44,41,88,88,40,56,47,88,38,73,57,24,29,64,43,77,46,33,36,57,73,48,74,44,81,74,41,74,53,81,70,74,78,63,77,65,74,74,72,80,120,136,87,76,79,78,76,79,77,77,76,74,77,77,78,73,74,75,70,74,69,72,61,69,72,86,71,42,37,44,34,36,36,35,21,28,26,27,73,43,58,38,43,82,44,64,45,97,84,67,44,69,32,33,39,40,37,36,35,26,54,48,78,77,57,56,70,56,40,96,84,62,50,54,56,77,58,57,66,34,79,45,64,32,39,32,75,46,70,78,57,39,69,57,49,58,71,45,54,46,53,20,29,33,39,39,37,21,42,48,40,67,42,73,45,42,88,88,41,57,46,88,39,73,57,23,29,64,4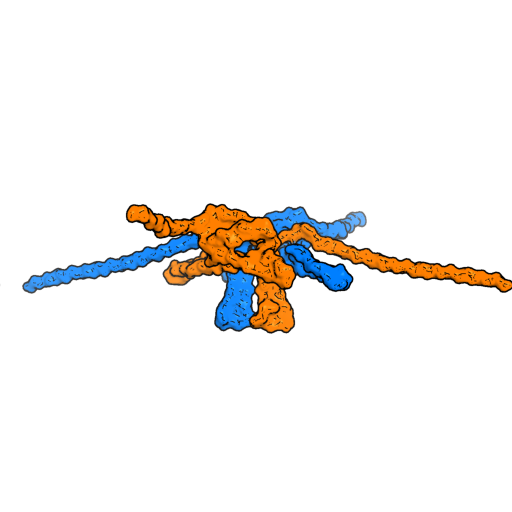2,76,47,32,38,57,73,47,75,44,82,75,42,73,51,81,70,72,76,66,75,65,73,74,70,82,119

Foldseek 3Di:
DPPPPPDPPPPPPPPPPPPPPPPVVDDAAKDKDWFFWQFQKDWDADPVRQIKIKTKGKDFDPPFDQQDPVSHGDPTDIDIDIEMERDPVVCVVRNPAGGGWTKIFMWGWDKDAADPPDDCVDPNRHIDIYTYGDDMDTDGHDPDPVPPPPPPPD/DPDDPPDPPPPPPPPPPPPPPPPVVDDAAKDKDWFWWQFQKDWDADPVRQIKIKTKGKDFDPPFDQQDPVSHGDPTDIDIDIEMERDPVVCVVRNPAGGGWTKIFMWGWDKDAADPPDDCVDPNRHIDIYTYGDDMDTDGHDPDPVPPPPPPPD

Nearest PDB structures (foldseek):
  1x3f-assembly1_B-2  TM=7.623E-01  e=2.352E-07  Mycolicibacterium smegmatis
  1ue1-assembly1_B-2  TM=7.642E-01  e=5.125E-07  Mycobacterium tuberculosis
  7f5y-assembly1_B-2  TM=7.196E-01  e=5.418E-07  Mycobacterium tuberculosis H37Rv
  3a5u-assembly1_A-2  TM=7.476E-01  e=1.117E-06  Mycolicibacterium smegmatis MC2 155
  1x3g-assembly1_B-2  TM=7.605E-01  e=2.302E-06  Mycolicibacterium smegmatis

InterPro domains:
  IPR000424 Primosome PriB/single-strand DNA-binding [PF00436] (29-115)
  IPR000424 Primosome PriB/single-strand DNA-binding [PS50935] (28-140)
  IPR000424 Primosome PriB/single-strand DNA-binding [cd04496] (32-128)
  IPR011344 Single-stranded DNA-binding protein [PTHR10302] (25-122)
  IPR012340 Nucleic acid-binding, OB-fold [G3DSA:2.40.50.140] (25-152)
  IPR012340 Nucleic acid-binding, OB-fold [SSF50249] (27-116)

Radius of gyration: 29.06 Å; Cα contacts (8 Å, |Δi|>4): 585; chains: 2; bounding box: 134×84×54 Å